Protein AF-A0A6V7NJJ3-F1 (afdb_monomer)

Organism: NCBI:txid296719

Radius of gyration: 21.45 Å; Cα contacts (8 Å, |Δi|>4): 330; chains: 1; bounding box: 62×49×56 Å

Secondary structure (DSSP, 8-state):
----S--S------TTS-TTGGG--PPPPPSS-GGGS-SEEEEEEEBTTS-EEEEEEE-TTT--HHHHHHHHHHHHHHHHHHHHTT-S-SS-GGGSTTT--TTS-S-BPPPP------SEEEEEEEEEEES--SS--HHHHHHHHHHHHHHHTT-PPPSEEEEEEE-TT-SS--EEEEEEE--SS---------TTTEEEE-GGGGSSTT--SBTTB--S-----PPPPTTSSSTTEEEEEEEEEEEEETTEEEEEEEEEEE--

Sequence (264 aa):
MAEFLEAAAATGTAAAADKEAPLAFWVDVDAENPEFSALFYVQVTQFQGDGYAIGICCSLLLADPLFLIQFLKSWAETQTQMLAQGLLTKTPIFHLGHFQRPTHPKHLKSIPFDSSTASTVTVLFKISYNGGRDELPYKAIAFACLKEAAERVKGKVVDKFCLMINYGDGVPKDLRIESCTRPEVPSPPVDLQLDGTIKMVQWGQFGIEELTLTQENKPVHVTYQMISPSSFSSNDEGLVVIMSPYEEIKGVSEMMMSITIPKK

pLDDT: mean 70.79, std 16.33, range [26.23, 91.69]

InterPro domains:
  IPR023213 Chloramphenicol acetyltransferase-like domain superfamily [G3DSA:3.30.559.10] (2-118)

Solvent-accessible surface area (backbone atoms only — not comparable to full-atom values): 16792 Å² total; per-residue (Å²): 138,80,95,80,84,86,83,89,80,82,87,82,89,68,98,76,73,57,90,57,58,86,78,46,91,74,74,77,74,37,87,90,50,52,89,74,38,79,52,65,49,79,44,79,46,62,33,62,87,85,40,72,47,78,48,74,52,64,36,71,89,76,41,47,71,63,53,52,52,53,50,51,49,53,51,25,52,51,48,38,52,37,44,76,71,64,76,48,71,93,68,59,73,74,74,39,71,90,68,51,66,91,88,56,82,88,56,44,79,83,70,80,89,78,70,82,81,63,63,53,47,74,46,37,34,40,33,58,44,73,63,88,64,97,71,78,66,59,67,62,53,49,53,52,51,48,52,54,47,18,65,72,70,63,30,57,83,61,56,33,30,41,41,36,38,45,49,82,82,46,89,69,67,55,71,45,77,43,84,45,63,68,66,94,63,82,68,78,81,73,87,69,80,52,84,92,32,65,40,81,54,59,77,66,80,73,48,61,67,69,41,44,60,42,98,91,45,58,58,93,73,88,86,86,83,83,82,75,74,75,82,50,86,49,91,55,51,27,41,35,41,38,40,59,63,83,54,72,59,94,59,33,35,38,40,36,36,37,39,33,36,36,56,115

Mean predicted aligned error: 12.53 Å

Structure (mmCIF, N/CA/C/O backbone):
data_AF-A0A6V7NJJ3-F1
#
_entry.id   AF-A0A6V7NJJ3-F1
#
loop_
_atom_site.group_PDB
_atom_site.id
_atom_site.type_symbol
_atom_site.label_atom_id
_atom_site.label_alt_id
_atom_site.label_comp_id
_atom_site.label_asym_id
_atom_site.label_entity_id
_atom_site.label_seq_id
_atom_site.pdbx_PDB_ins_code
_atom_site.Cartn_x
_atom_site.Cartn_y
_atom_site.Cartn_z
_atom_site.occupancy
_atom_site.B_iso_or_equiv
_atom_site.auth_seq_id
_atom_site.auth_comp_id
_atom_site.auth_asym_id
_atom_site.auth_atom_id
_atom_site.pdbx_PDB_model_num
ATOM 1 N N . MET A 1 1 ? 38.762 -15.766 6.310 1.00 26.59 1 MET A N 1
ATOM 2 C CA . MET A 1 1 ? 37.902 -15.075 5.329 1.00 26.59 1 MET A CA 1
ATOM 3 C C . MET A 1 1 ? 36.798 -16.058 4.965 1.00 26.59 1 MET A C 1
ATOM 5 O O . MET A 1 1 ? 37.126 -17.106 4.429 1.00 26.59 1 MET A O 1
ATOM 9 N N . ALA A 1 2 ? 35.559 -15.725 5.342 1.00 26.23 2 ALA A N 1
ATOM 10 C CA . ALA A 1 2 ? 34.297 -16.422 5.059 1.00 26.23 2 ALA A CA 1
ATOM 11 C C . ALA A 1 2 ? 34.022 -17.774 5.764 1.00 26.23 2 ALA A C 1
ATOM 13 O O . ALA A 1 2 ? 33.956 -18.819 5.127 1.00 26.23 2 ALA A O 1
ATOM 14 N N . GLU A 1 3 ? 33.735 -17.713 7.069 1.00 29.20 3 GLU A N 1
ATOM 15 C CA . GLU A 1 3 ? 32.565 -18.410 7.629 1.00 29.20 3 GLU A CA 1
ATOM 16 C C . GLU A 1 3 ? 31.333 -17.578 7.245 1.00 29.20 3 GLU A C 1
ATOM 18 O O . GLU A 1 3 ? 31.108 -16.516 7.818 1.00 29.20 3 GLU A O 1
ATOM 23 N N . PHE A 1 4 ? 30.591 -17.977 6.212 1.00 29.92 4 PHE A N 1
ATOM 24 C CA . PHE A 1 4 ? 29.298 -17.357 5.896 1.00 29.92 4 PHE A CA 1
ATOM 25 C C . PHE A 1 4 ? 28.455 -18.294 5.031 1.00 29.92 4 PHE A C 1
ATOM 27 O O . PHE A 1 4 ? 28.093 -17.942 3.916 1.00 29.92 4 PHE A O 1
ATOM 34 N N . LEU A 1 5 ? 28.215 -19.530 5.484 1.00 31.66 5 LEU A N 1
ATOM 35 C CA . LEU A 1 5 ? 27.324 -20.454 4.765 1.00 31.66 5 LEU A CA 1
ATOM 36 C C . LEU A 1 5 ? 26.675 -21.548 5.634 1.00 31.66 5 LEU A C 1
ATOM 38 O O . LEU A 1 5 ? 26.200 -22.542 5.093 1.00 31.66 5 LEU A O 1
ATOM 42 N N . GLU A 1 6 ? 26.585 -21.380 6.956 1.00 29.81 6 GLU A N 1
ATOM 43 C CA . GLU A 1 6 ? 25.987 -22.412 7.818 1.00 29.81 6 GLU A CA 1
ATOM 44 C C . GLU A 1 6 ? 24.993 -21.843 8.842 1.00 29.81 6 GLU A C 1
ATOM 46 O O . GLU A 1 6 ? 25.211 -21.866 10.046 1.00 29.81 6 GLU A O 1
ATOM 51 N N . ALA A 1 7 ? 23.865 -21.324 8.348 1.00 28.59 7 ALA A N 1
ATOM 52 C CA . ALA A 1 7 ? 22.691 -21.051 9.188 1.00 28.59 7 ALA A CA 1
ATOM 53 C C . ALA A 1 7 ? 21.349 -21.325 8.478 1.00 28.59 7 ALA A C 1
ATOM 55 O O . ALA A 1 7 ? 20.314 -20.806 8.878 1.00 28.59 7 ALA A O 1
ATOM 56 N N . ALA A 1 8 ? 21.342 -22.153 7.425 1.00 33.44 8 ALA A N 1
ATOM 57 C CA . ALA A 1 8 ? 20.113 -22.527 6.715 1.00 33.44 8 ALA A CA 1
ATOM 58 C C . ALA A 1 8 ? 19.514 -23.877 7.155 1.00 33.44 8 ALA A C 1
ATOM 60 O O . ALA A 1 8 ? 18.524 -24.319 6.578 1.00 33.44 8 ALA A O 1
ATOM 61 N N . ALA A 1 9 ? 20.075 -24.567 8.152 1.00 35.53 9 ALA A N 1
ATOM 62 C CA . ALA A 1 9 ? 19.572 -25.886 8.528 1.00 35.53 9 ALA A CA 1
ATOM 63 C C . ALA A 1 9 ? 19.856 -26.248 9.990 1.00 35.53 9 ALA A C 1
ATOM 65 O O . ALA A 1 9 ? 20.734 -27.059 10.263 1.00 35.53 9 ALA A O 1
ATOM 66 N N . ALA A 1 10 ? 19.072 -25.725 10.936 1.00 28.16 10 ALA A N 1
ATOM 67 C CA . ALA A 1 10 ? 18.884 -26.436 12.198 1.00 28.16 10 ALA A CA 1
ATOM 68 C C . ALA A 1 10 ? 17.525 -26.125 12.843 1.00 28.16 10 ALA A C 1
ATOM 70 O O . ALA A 1 10 ? 17.306 -25.067 13.417 1.00 28.16 10 ALA A O 1
ATOM 71 N N . THR A 1 11 ? 16.655 -27.138 12.777 1.00 31.86 11 THR A N 1
ATOM 72 C CA . THR A 1 11 ? 15.594 -27.485 13.739 1.00 31.86 11 THR A CA 1
ATOM 73 C C . THR A 1 11 ? 14.381 -26.560 13.903 1.00 31.86 11 THR A C 1
ATOM 75 O O . THR A 1 11 ? 14.456 -25.510 14.522 1.00 31.86 11 THR A O 1
ATOM 78 N N . GLY A 1 12 ? 13.211 -27.095 13.519 1.00 29.36 12 GLY A N 1
ATOM 79 C CA . GLY A 1 12 ? 11.986 -26.928 14.313 1.00 29.36 12 GLY A CA 1
ATOM 80 C C . GLY A 1 12 ? 10.822 -26.177 13.660 1.00 29.36 12 GLY A C 1
ATOM 81 O O . GLY A 1 12 ? 10.644 -24.993 13.890 1.00 29.36 12 GLY A O 1
ATOM 82 N N . THR A 1 13 ? 9.976 -26.908 12.924 1.00 36.12 13 THR A N 1
ATOM 83 C CA . THR A 1 13 ? 8.531 -26.637 12.724 1.00 36.12 13 THR A CA 1
ATOM 84 C C . THR A 1 13 ? 8.090 -25.212 12.338 1.00 36.12 13 THR A C 1
ATOM 86 O O . THR A 1 13 ? 7.570 -24.475 13.167 1.00 36.12 13 THR A O 1
ATOM 89 N N . ALA A 1 14 ? 8.135 -24.896 11.040 1.00 31.95 14 ALA A N 1
ATOM 90 C CA . ALA A 1 14 ? 7.254 -23.903 10.404 1.00 31.95 14 ALA A CA 1
ATOM 91 C C . ALA A 1 14 ? 7.124 -24.204 8.896 1.00 31.95 14 ALA A C 1
ATOM 93 O O . ALA A 1 14 ? 7.562 -23.447 8.033 1.00 31.95 14 ALA A O 1
ATOM 94 N N . ALA A 1 15 ? 6.570 -25.371 8.561 1.00 35.72 15 ALA A N 1
ATOM 95 C CA . ALA A 1 15 ? 6.413 -25.846 7.183 1.00 35.72 15 ALA A CA 1
ATOM 96 C C . ALA A 1 15 ? 5.243 -25.157 6.445 1.00 35.72 15 ALA A C 1
ATOM 98 O O . ALA A 1 15 ? 4.341 -25.827 5.950 1.00 35.72 15 ALA A O 1
ATOM 99 N N . ALA A 1 16 ? 5.255 -23.823 6.402 1.00 36.25 16 ALA A N 1
ATOM 100 C CA . ALA A 1 16 ? 4.427 -22.997 5.518 1.00 36.25 16 ALA A CA 1
ATOM 101 C C . ALA A 1 16 ? 4.987 -21.568 5.322 1.00 36.25 16 ALA A C 1
ATOM 103 O O . ALA A 1 16 ? 4.262 -20.705 4.841 1.00 36.25 16 ALA A O 1
ATOM 104 N N . ALA A 1 17 ? 6.245 -21.293 5.694 1.00 39.09 17 ALA A N 1
ATOM 105 C CA . ALA A 1 17 ? 6.851 -19.987 5.442 1.00 39.09 17 ALA A CA 1
ATOM 106 C C . ALA A 1 17 ? 7.151 -19.808 3.941 1.00 39.09 17 ALA A C 1
ATOM 108 O O . ALA A 1 17 ? 7.890 -20.587 3.336 1.00 39.09 17 ALA A O 1
ATOM 109 N N . ASP A 1 18 ? 6.488 -18.800 3.378 1.00 51.50 18 ASP A N 1
ATOM 110 C CA . ASP A 1 18 ? 6.589 -18.172 2.062 1.00 51.50 18 ASP A CA 1
ATOM 111 C C . ASP A 1 18 ? 7.736 -18.623 1.148 1.00 51.50 18 ASP A C 1
ATOM 113 O O . ASP A 1 18 ? 8.903 -18.268 1.315 1.00 51.50 18 ASP A O 1
ATOM 117 N N . LYS A 1 19 ? 7.363 -19.307 0.061 1.00 47.41 19 LYS A N 1
ATOM 118 C CA . LYS A 1 19 ? 8.256 -19.662 -1.057 1.00 47.41 19 LYS A CA 1
ATOM 119 C C . LYS A 1 19 ? 8.873 -18.442 -1.762 1.00 47.41 19 LYS A C 1
ATOM 121 O O . LYS A 1 19 ? 9.775 -18.618 -2.577 1.00 47.41 19 LYS A O 1
ATOM 126 N N . GLU A 1 20 ? 8.391 -17.235 -1.469 1.00 44.50 20 GLU A N 1
ATOM 127 C CA . GLU A 1 20 ? 8.882 -15.975 -2.034 1.00 44.50 20 GLU A CA 1
ATOM 128 C C . GLU A 1 20 ? 10.011 -15.339 -1.219 1.00 44.50 20 GLU A C 1
ATOM 130 O O . GLU A 1 20 ? 10.857 -14.671 -1.806 1.00 44.50 20 GLU A O 1
ATOM 135 N N . ALA A 1 21 ? 10.092 -15.591 0.094 1.00 45.50 21 ALA A N 1
ATOM 136 C CA . ALA A 1 21 ? 11.122 -15.010 0.961 1.00 45.50 21 ALA A CA 1
ATOM 137 C C . ALA A 1 21 ? 12.569 -15.295 0.489 1.00 45.50 21 ALA A C 1
ATOM 139 O O . ALA A 1 21 ? 13.391 -14.385 0.532 1.00 45.50 21 ALA A O 1
ATOM 140 N N . PRO A 1 22 ? 12.907 -16.482 -0.063 1.00 50.00 22 PRO A N 1
ATOM 141 C CA . PRO A 1 22 ? 14.243 -16.733 -0.613 1.00 50.00 22 PRO A CA 1
ATOM 142 C C . PRO A 1 22 ? 14.532 -16.008 -1.936 1.00 50.00 22 PRO A C 1
ATOM 144 O O . PRO A 1 22 ? 15.690 -15.912 -2.340 1.00 50.00 22 PRO A O 1
ATOM 147 N N . LEU A 1 23 ? 13.498 -15.554 -2.656 1.00 48.19 23 LEU A N 1
ATOM 148 C CA . LEU A 1 23 ? 13.651 -14.787 -3.900 1.00 48.19 23 LEU A CA 1
ATOM 149 C C . LEU A 1 23 ? 13.896 -13.305 -3.625 1.00 48.19 23 LEU A C 1
ATOM 151 O O . LEU A 1 23 ? 14.247 -12.561 -4.534 1.00 48.19 23 LEU A O 1
ATOM 155 N N . ALA A 1 24 ? 13.693 -12.897 -2.385 1.00 50.78 24 ALA A N 1
ATOM 156 C CA . ALA A 1 24 ? 13.554 -11.542 -1.927 1.00 50.78 24 ALA A CA 1
ATOM 157 C C . ALA A 1 24 ? 14.827 -11.141 -1.168 1.00 50.78 24 ALA A C 1
ATOM 159 O O . ALA A 1 24 ? 15.137 -11.700 -0.123 1.00 50.78 24 ALA A O 1
ATOM 160 N N . PHE A 1 25 ? 15.596 -10.187 -1.697 1.00 54.03 25 PHE A N 1
ATOM 161 C CA . PHE A 1 25 ? 16.850 -9.733 -1.065 1.00 54.03 25 PHE A CA 1
ATOM 162 C C . PHE A 1 25 ? 16.641 -8.663 0.021 1.00 54.03 25 PHE A C 1
ATOM 164 O O . PHE A 1 25 ? 17.587 -7.956 0.376 1.00 54.03 25 PHE A O 1
ATOM 171 N N . TRP A 1 26 ? 15.420 -8.493 0.528 1.00 64.31 26 TRP A N 1
ATOM 172 C CA . TRP A 1 26 ? 15.157 -7.541 1.605 1.00 64.31 26 TRP A CA 1
ATOM 173 C C . TRP A 1 26 ? 15.630 -8.125 2.938 1.00 64.31 26 TRP A C 1
ATOM 175 O O . TRP A 1 26 ? 15.331 -9.270 3.268 1.00 64.31 26 TRP A O 1
ATOM 185 N N . VAL A 1 27 ? 16.376 -7.321 3.688 1.00 59.16 27 VAL A N 1
ATOM 186 C CA . VAL A 1 27 ? 16.700 -7.582 5.092 1.00 59.16 27 VAL A CA 1
ATOM 187 C C . VAL A 1 27 ? 15.608 -6.907 5.914 1.00 59.16 27 VAL A C 1
ATOM 189 O O . VAL A 1 27 ? 15.216 -5.783 5.587 1.00 59.16 27 VAL A O 1
ATOM 192 N N . ASP A 1 28 ? 15.095 -7.589 6.938 1.00 61.84 28 ASP A N 1
ATOM 193 C CA . ASP A 1 28 ? 14.167 -6.972 7.886 1.00 61.84 28 ASP A CA 1
ATOM 194 C C . ASP A 1 28 ? 14.797 -5.725 8.525 1.00 61.84 28 ASP A C 1
ATOM 196 O O . ASP A 1 28 ? 16.020 -5.574 8.556 1.00 61.84 28 ASP A O 1
ATOM 200 N N . VAL A 1 29 ? 13.955 -4.820 9.033 1.00 65.94 29 VAL A N 1
ATOM 201 C CA . VAL A 1 29 ? 14.437 -3.643 9.769 1.00 65.94 29 VAL A CA 1
ATOM 202 C C . VAL A 1 29 ? 15.319 -4.121 10.922 1.00 65.94 29 VAL A C 1
ATOM 204 O O . VAL A 1 29 ? 14.868 -4.884 11.778 1.00 65.94 29 VAL A O 1
ATOM 207 N N . ASP A 1 30 ? 16.571 -3.671 10.925 1.00 67.00 30 ASP A N 1
ATOM 208 C CA . ASP A 1 30 ? 17.539 -3.977 11.970 1.00 67.00 30 ASP A CA 1
ATOM 209 C C . ASP A 1 30 ? 17.022 -3.406 13.295 1.00 67.00 30 ASP A C 1
ATOM 211 O O . ASP A 1 30 ? 16.790 -2.205 13.423 1.00 67.00 30 ASP A O 1
ATOM 215 N N . ALA A 1 31 ? 16.791 -4.277 14.275 1.00 68.88 31 ALA A N 1
ATOM 216 C CA . ALA A 1 31 ? 16.266 -3.872 15.572 1.00 68.88 31 ALA A CA 1
ATOM 217 C C . ALA A 1 31 ? 17.301 -3.116 16.423 1.00 68.88 31 ALA A C 1
ATOM 219 O O . ALA A 1 31 ? 16.912 -2.328 17.285 1.00 68.88 31 ALA A O 1
ATOM 220 N N . GLU A 1 32 ? 18.596 -3.358 16.207 1.00 74.81 32 GLU A N 1
ATOM 221 C CA . GLU A 1 32 ? 19.687 -2.696 16.927 1.00 74.81 32 GLU A CA 1
ATOM 222 C C . GLU A 1 32 ? 20.044 -1.353 16.288 1.00 74.81 32 GLU A C 1
ATOM 224 O O . GLU A 1 32 ? 20.387 -0.409 16.996 1.00 74.81 32 GLU A O 1
ATOM 229 N N . ASN A 1 33 ? 19.933 -1.272 14.961 1.00 75.00 33 ASN A N 1
ATOM 230 C CA . ASN A 1 33 ? 20.351 -0.126 14.153 1.00 75.00 33 ASN A CA 1
ATOM 231 C C . ASN A 1 33 ? 19.257 0.283 13.139 1.00 75.00 33 ASN A C 1
ATOM 233 O O . ASN A 1 33 ? 19.511 0.320 11.925 1.00 75.00 33 ASN A O 1
ATOM 237 N N . PRO A 1 34 ? 18.017 0.568 13.588 1.00 70.19 34 PRO A N 1
ATOM 238 C CA . PRO A 1 34 ? 16.875 0.795 12.698 1.00 70.19 34 PRO A CA 1
ATOM 239 C C . PRO A 1 34 ? 17.072 1.990 11.760 1.00 70.19 34 PRO A C 1
ATOM 241 O O . PRO A 1 34 ? 16.542 1.995 10.650 1.00 70.19 34 PRO A O 1
ATOM 244 N N . GLU A 1 35 ? 17.873 2.980 12.155 1.00 71.19 35 GLU A N 1
ATOM 245 C CA . GLU A 1 35 ? 18.213 4.150 11.345 1.00 71.19 35 GLU A CA 1
ATOM 246 C C . GLU A 1 35 ? 19.066 3.825 10.110 1.00 71.19 35 GLU A C 1
ATOM 248 O O . GLU A 1 35 ? 19.114 4.618 9.169 1.00 71.19 35 GLU A O 1
ATOM 253 N N . PHE A 1 36 ? 19.710 2.656 10.087 1.00 75.94 36 PHE A N 1
ATOM 254 C CA . PHE A 1 36 ? 20.502 2.179 8.953 1.00 75.94 36 PHE A CA 1
ATOM 255 C C . PHE A 1 36 ? 19.724 1.220 8.043 1.00 75.94 36 PHE A C 1
ATOM 257 O O . PHE A 1 36 ? 20.241 0.794 7.007 1.00 75.94 36 PHE A O 1
ATOM 264 N N . SER A 1 37 ? 18.476 0.899 8.393 1.00 74.94 37 SER A N 1
ATOM 265 C CA . SER A 1 37 ? 17.614 0.055 7.568 1.00 74.94 37 SER A CA 1
ATOM 266 C C . SER A 1 37 ? 17.171 0.810 6.320 1.00 74.94 37 SER A C 1
ATOM 268 O O . SER A 1 37 ? 16.706 1.950 6.406 1.00 74.94 37 SER A O 1
ATOM 270 N N . ALA A 1 38 ? 17.280 0.193 5.138 1.00 78.31 38 ALA A N 1
ATOM 271 C CA . ALA A 1 38 ? 16.802 0.868 3.939 1.00 78.31 38 ALA A CA 1
ATOM 272 C C . ALA A 1 38 ? 15.269 0.915 3.957 1.00 78.31 38 ALA A C 1
ATOM 274 O O . ALA A 1 38 ? 14.582 -0.088 4.128 1.00 78.31 38 ALA A O 1
ATOM 275 N N . LEU A 1 39 ? 14.722 2.112 3.778 1.00 79.56 39 LEU A N 1
ATOM 276 C CA . LEU A 1 39 ? 13.277 2.337 3.823 1.00 79.56 39 LEU A CA 1
ATOM 277 C C . LEU A 1 39 ? 12.594 2.073 2.477 1.00 79.56 39 LEU A C 1
ATOM 279 O O . LEU A 1 39 ? 11.369 2.105 2.401 1.00 79.56 39 LEU A O 1
ATOM 283 N N . PHE A 1 40 ? 13.376 1.840 1.423 1.00 84.50 40 PHE A N 1
ATOM 284 C CA . PHE A 1 40 ? 12.899 1.643 0.063 1.00 84.50 40 PHE A CA 1
ATOM 285 C C . PHE A 1 40 ? 13.829 0.698 -0.698 1.00 84.50 40 PHE A C 1
ATOM 287 O O . PHE A 1 40 ? 15.040 0.913 -0.753 1.00 84.50 40 PHE A O 1
ATOM 294 N N . TYR A 1 41 ? 13.249 -0.321 -1.322 1.00 83.50 41 TYR A N 1
ATOM 295 C CA . TYR A 1 41 ? 13.957 -1.324 -2.104 1.00 83.50 41 TYR A CA 1
ATOM 296 C C . TYR A 1 41 ? 13.239 -1.572 -3.423 1.00 83.50 41 TYR A C 1
ATOM 298 O O . TYR A 1 41 ? 12.016 -1.693 -3.465 1.00 83.50 41 TYR A O 1
ATOM 306 N N . VAL A 1 42 ? 14.019 -1.730 -4.491 1.00 84.56 42 VAL A N 1
ATOM 307 C CA . VAL A 1 42 ? 13.530 -2.164 -5.801 1.00 84.56 42 VAL A CA 1
ATOM 308 C C . VAL A 1 42 ? 14.301 -3.406 -6.210 1.00 84.56 42 VAL A C 1
ATOM 310 O O . VAL A 1 42 ? 15.531 -3.404 -6.238 1.00 84.56 42 VAL A O 1
ATOM 313 N N . GLN A 1 43 ? 13.570 -4.452 -6.569 1.00 80.88 43 GLN A N 1
ATOM 314 C CA . GLN A 1 43 ? 14.111 -5.677 -7.123 1.00 80.88 43 GLN A CA 1
ATOM 315 C C . GLN A 1 43 ? 13.518 -5.911 -8.508 1.00 80.88 43 GLN A C 1
ATOM 317 O O . GLN A 1 43 ? 12.303 -5.948 -8.677 1.00 80.88 43 GLN A O 1
ATOM 322 N N . VAL A 1 44 ? 14.379 -6.129 -9.499 1.00 80.19 44 VAL A N 1
ATOM 323 C CA . VAL A 1 44 ? 13.965 -6.557 -10.838 1.00 80.19 44 VAL A CA 1
ATOM 324 C C . VAL A 1 44 ? 14.380 -8.009 -11.023 1.00 80.19 44 VAL A C 1
ATOM 326 O O . VAL A 1 44 ? 15.559 -8.341 -10.909 1.00 80.19 44 VAL A O 1
ATOM 329 N N . THR A 1 45 ? 13.410 -8.872 -11.305 1.00 78.00 45 THR A N 1
ATOM 330 C CA . THR A 1 45 ? 13.616 -10.314 -11.468 1.00 78.00 45 THR A CA 1
ATOM 331 C C . THR A 1 45 ? 13.263 -10.719 -12.891 1.00 78.00 45 THR A C 1
ATOM 333 O O . THR A 1 45 ? 12.121 -10.550 -13.307 1.00 78.00 45 THR A O 1
ATOM 336 N N . GLN A 1 46 ? 14.230 -11.261 -13.632 1.00 76.69 46 GLN A N 1
ATOM 337 C CA . GLN A 1 46 ? 14.024 -11.802 -14.977 1.00 76.69 46 GLN A CA 1
ATOM 338 C C . GLN A 1 46 ? 13.635 -13.285 -14.912 1.00 76.69 46 GLN A C 1
ATOM 340 O O . GLN A 1 46 ? 14.298 -14.087 -14.250 1.00 76.69 46 GLN A O 1
ATOM 345 N N . PHE A 1 47 ? 12.590 -13.657 -15.643 1.00 74.75 47 PHE A N 1
ATOM 346 C CA . PHE A 1 47 ? 12.109 -15.029 -15.776 1.00 74.75 47 PHE A CA 1
ATOM 347 C C . PHE A 1 47 ? 12.448 -15.606 -17.155 1.00 74.75 47 PHE A C 1
ATOM 349 O O . PHE A 1 47 ? 12.865 -14.903 -18.077 1.00 74.75 47 PHE A O 1
ATOM 356 N N . GLN A 1 48 ? 12.279 -16.922 -17.301 1.00 72.75 48 GLN A N 1
ATOM 357 C CA . GLN A 1 48 ? 12.315 -17.574 -18.615 1.00 72.75 48 GLN A CA 1
ATOM 358 C C . GLN A 1 48 ? 11.246 -16.980 -19.548 1.00 72.75 48 GLN A C 1
ATOM 360 O O . GLN A 1 48 ? 10.120 -16.752 -19.116 1.00 72.75 48 GLN A O 1
ATOM 365 N N . GLY A 1 49 ? 11.589 -16.768 -20.824 1.00 70.75 49 GLY A N 1
ATOM 366 C CA . GLY A 1 49 ? 10.659 -16.216 -21.820 1.00 70.75 49 GLY A CA 1
ATOM 367 C C . GLY A 1 49 ? 10.541 -14.688 -21.813 1.00 70.75 49 GLY A C 1
ATOM 368 O O . GLY A 1 49 ? 9.470 -14.173 -22.107 1.00 70.75 49 GLY A O 1
ATOM 369 N N . ASP A 1 50 ? 11.618 -13.979 -21.458 1.00 72.19 50 ASP A N 1
ATOM 370 C CA . ASP A 1 50 ? 11.737 -12.508 -21.491 1.00 72.19 50 ASP A CA 1
ATOM 371 C C . ASP A 1 50 ? 10.743 -11.727 -20.609 1.00 72.19 50 ASP A C 1
ATOM 373 O O . ASP A 1 50 ? 10.628 -10.509 -20.725 1.00 72.19 50 ASP A O 1
ATOM 377 N N . GLY A 1 51 ? 10.061 -12.401 -19.680 1.00 75.00 51 GLY A N 1
ATOM 378 C CA . GLY A 1 51 ? 9.247 -11.755 -18.652 1.00 75.00 51 GLY A CA 1
ATOM 379 C C . GLY A 1 51 ? 10.094 -11.182 -17.512 1.00 75.00 51 GLY A C 1
ATOM 380 O O . GLY A 1 51 ? 11.119 -11.757 -17.138 1.00 75.00 51 GLY A O 1
ATOM 381 N N . TYR A 1 52 ? 9.636 -10.082 -16.910 1.00 78.56 52 TYR A N 1
ATOM 382 C CA . TYR A 1 52 ? 10.244 -9.494 -15.713 1.00 78.56 52 TYR A CA 1
ATOM 383 C C . TYR A 1 52 ? 9.173 -9.205 -14.662 1.00 78.56 52 TYR A C 1
ATOM 385 O O . TYR A 1 52 ? 8.060 -8.814 -15.006 1.00 78.56 52 TYR A O 1
ATOM 393 N N . ALA A 1 53 ? 9.532 -9.338 -13.387 1.00 79.88 53 ALA A N 1
ATOM 394 C CA . ALA A 1 53 ? 8.785 -8.752 -12.279 1.00 79.88 53 ALA A CA 1
ATOM 395 C C . ALA A 1 53 ? 9.598 -7.623 -11.652 1.00 79.88 53 ALA A C 1
ATOM 397 O O . ALA A 1 53 ? 10.816 -7.736 -11.498 1.00 79.88 53 ALA A O 1
ATOM 398 N N . ILE A 1 54 ? 8.908 -6.556 -11.264 1.00 82.25 54 ILE A N 1
ATOM 399 C CA . ILE A 1 54 ? 9.468 -5.471 -10.465 1.00 82.25 54 ILE A CA 1
ATOM 400 C C . ILE A 1 54 ? 8.804 -5.554 -9.094 1.00 82.25 54 ILE A C 1
ATOM 402 O O . ILE A 1 54 ? 7.617 -5.271 -8.960 1.00 82.25 54 ILE A O 1
ATOM 406 N N . GLY A 1 55 ? 9.563 -5.987 -8.093 1.00 84.69 55 GLY A N 1
ATOM 407 C CA . GLY A 1 55 ? 9.159 -5.952 -6.695 1.00 84.69 55 GLY A CA 1
ATOM 408 C C . GLY A 1 55 ? 9.621 -4.646 -6.065 1.00 84.69 55 GLY A C 1
ATOM 409 O O . GLY A 1 55 ? 10.784 -4.270 -6.210 1.00 84.69 55 GLY A O 1
ATOM 410 N N . ILE A 1 56 ? 8.728 -3.962 -5.357 1.00 84.75 56 ILE A N 1
ATOM 411 C CA . ILE A 1 56 ? 9.063 -2.755 -4.602 1.00 84.75 56 ILE A CA 1
ATOM 412 C C . ILE A 1 56 ? 8.598 -2.954 -3.172 1.00 84.75 56 ILE A C 1
ATOM 414 O O . ILE A 1 56 ? 7.435 -3.274 -2.938 1.00 84.75 56 ILE A O 1
ATOM 418 N N . CYS A 1 57 ? 9.512 -2.747 -2.234 1.00 82.94 57 CYS A N 1
ATOM 419 C CA . CYS A 1 57 ? 9.216 -2.743 -0.813 1.00 82.94 57 CYS A CA 1
ATOM 420 C C . CYS A 1 57 ? 9.517 -1.352 -0.266 1.00 82.94 57 CYS A C 1
ATOM 422 O O . CYS A 1 57 ? 10.543 -0.754 -0.594 1.00 82.94 57 CYS A O 1
ATOM 424 N N . CYS A 1 58 ? 8.607 -0.824 0.541 1.00 83.38 58 CYS A N 1
ATOM 425 C CA . CYS A 1 58 ? 8.732 0.490 1.143 1.00 83.38 58 CYS A CA 1
ATOM 426 C C . CYS A 1 58 ? 8.220 0.427 2.578 1.00 83.38 58 CYS A C 1
ATOM 428 O O . CYS A 1 58 ? 7.169 -0.160 2.839 1.00 83.38 58 CYS A O 1
ATOM 430 N N . SER A 1 59 ? 8.952 1.041 3.502 1.00 82.69 59 SER A N 1
ATOM 431 C CA . SER A 1 59 ? 8.483 1.212 4.870 1.00 82.69 59 SER A CA 1
ATOM 432 C C . SER A 1 59 ? 7.276 2.149 4.895 1.00 82.69 59 SER A C 1
ATOM 434 O O . SER A 1 59 ? 7.321 3.241 4.326 1.00 82.69 59 SER A O 1
ATOM 436 N N . LEU A 1 60 ? 6.230 1.775 5.639 1.00 82.50 60 LEU A N 1
ATOM 437 C CA . LEU A 1 60 ? 5.080 2.652 5.900 1.00 82.50 60 LEU A CA 1
ATOM 438 C C . LEU A 1 60 ? 5.465 3.922 6.677 1.00 82.50 60 LEU A C 1
ATOM 440 O O . LEU A 1 60 ? 4.685 4.868 6.723 1.00 82.50 60 LEU A O 1
ATOM 444 N N . LEU A 1 61 ? 6.666 3.958 7.270 1.00 80.06 61 LEU A N 1
ATOM 445 C CA . LEU A 1 61 ? 7.241 5.169 7.861 1.00 80.06 61 LEU A CA 1
ATOM 446 C C . LEU A 1 61 ? 7.703 6.181 6.803 1.00 80.06 61 LEU A C 1
ATOM 448 O O . LEU A 1 61 ? 7.777 7.371 7.090 1.00 80.06 61 LEU A O 1
ATOM 452 N N . LEU A 1 62 ? 8.045 5.711 5.600 1.00 81.38 62 LEU A N 1
ATOM 453 C CA . LEU A 1 62 ? 8.517 6.547 4.499 1.00 81.38 62 LEU A CA 1
ATOM 454 C C . LEU A 1 62 ? 7.367 6.989 3.595 1.00 81.38 62 LEU A C 1
ATOM 456 O O . LEU A 1 62 ? 7.278 8.163 3.237 1.00 81.38 62 LEU A O 1
ATOM 460 N N . ALA A 1 63 ? 6.513 6.048 3.199 1.00 83.25 63 ALA A N 1
ATOM 461 C CA . ALA A 1 63 ? 5.402 6.315 2.304 1.00 83.25 63 ALA A CA 1
ATOM 462 C C . ALA A 1 63 ? 4.223 5.399 2.606 1.00 83.25 63 ALA A C 1
ATOM 464 O O . ALA A 1 63 ? 4.379 4.186 2.758 1.00 83.25 63 ALA A O 1
ATOM 465 N N . ASP A 1 64 ? 3.027 5.979 2.615 1.00 85.88 64 ASP A N 1
ATOM 466 C CA . ASP A 1 64 ? 1.811 5.184 2.569 1.00 85.88 64 ASP A CA 1
ATOM 467 C C . ASP A 1 64 ? 1.609 4.564 1.167 1.00 85.88 64 ASP A C 1
ATOM 469 O O . ASP A 1 64 ? 2.256 4.971 0.190 1.00 85.88 64 ASP A O 1
ATOM 473 N N . PRO A 1 65 ? 0.720 3.562 1.040 1.00 84.12 65 PRO A N 1
ATOM 474 C CA . PRO A 1 65 ? 0.448 2.942 -0.244 1.00 84.12 65 PRO A CA 1
ATOM 475 C C . PRO A 1 65 ? 0.061 3.936 -1.341 1.00 84.12 65 PRO A C 1
ATOM 477 O O . PRO A 1 65 ? 0.584 3.804 -2.439 1.00 84.12 65 PRO A O 1
ATOM 480 N N . LEU A 1 66 ? -0.785 4.942 -1.083 1.00 83.94 66 LEU A N 1
ATOM 481 C CA . LEU A 1 66 ? -1.216 5.895 -2.117 1.00 83.94 66 LEU A 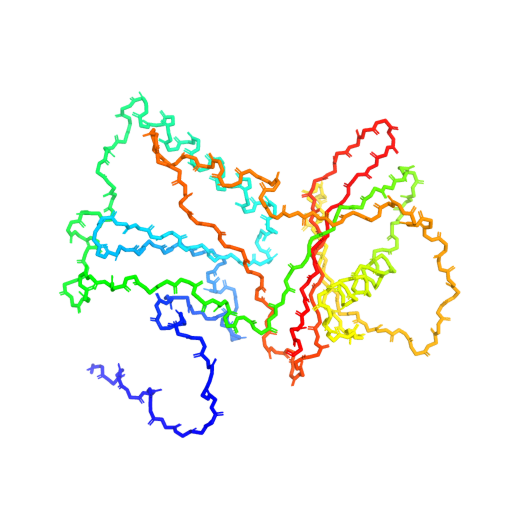CA 1
ATOM 482 C C . LEU A 1 66 ? -0.052 6.729 -2.648 1.00 83.94 66 LEU A C 1
ATOM 484 O O . LEU A 1 66 ? 0.066 6.904 -3.863 1.00 83.94 66 LEU A O 1
ATOM 488 N N . PHE A 1 67 ? 0.838 7.178 -1.765 1.00 85.25 67 PHE A N 1
ATOM 489 C CA . PHE A 1 67 ? 2.071 7.840 -2.168 1.00 85.25 67 PHE A CA 1
ATOM 490 C C . PHE A 1 67 ? 2.923 6.925 -3.051 1.00 85.25 67 PHE A C 1
ATOM 492 O O . PHE A 1 67 ? 3.395 7.354 -4.103 1.00 85.25 67 PHE A O 1
ATOM 499 N N . LEU A 1 68 ? 3.087 5.650 -2.675 1.00 86.44 68 LEU A N 1
ATOM 500 C CA . LEU A 1 68 ? 3.840 4.688 -3.483 1.00 86.44 68 LEU A CA 1
ATOM 501 C C . LEU A 1 68 ? 3.209 4.496 -4.872 1.00 86.44 68 LEU A C 1
ATOM 503 O O . LEU A 1 68 ? 3.928 4.406 -5.868 1.00 86.44 68 LEU A O 1
ATOM 507 N N . ILE A 1 69 ? 1.874 4.497 -4.959 1.00 85.56 69 ILE A N 1
ATOM 508 C CA . ILE A 1 69 ? 1.165 4.446 -6.240 1.00 85.56 69 ILE A CA 1
ATOM 509 C C . ILE A 1 69 ? 1.475 5.670 -7.105 1.00 85.56 69 ILE A C 1
ATOM 511 O O . ILE A 1 69 ? 1.791 5.530 -8.288 1.00 85.56 69 ILE A O 1
ATOM 515 N N . GLN A 1 70 ? 1.392 6.867 -6.530 1.00 86.00 70 GLN A N 1
ATOM 516 C CA . GLN A 1 70 ? 1.682 8.109 -7.246 1.00 86.00 70 GLN A CA 1
ATOM 517 C C . GLN A 1 70 ? 3.147 8.185 -7.684 1.00 86.00 70 GLN A C 1
ATOM 519 O O . GLN A 1 70 ? 3.429 8.556 -8.823 1.00 86.00 70 GLN A O 1
ATOM 524 N N . PHE A 1 71 ? 4.072 7.768 -6.817 1.00 88.19 71 PHE A N 1
ATOM 525 C CA . PHE A 1 71 ? 5.489 7.648 -7.141 1.00 88.19 71 PHE A CA 1
ATOM 526 C C . PHE A 1 71 ? 5.705 6.730 -8.347 1.00 88.19 71 PHE A C 1
ATOM 528 O O . PHE A 1 71 ? 6.400 7.109 -9.286 1.00 88.19 71 PHE A O 1
ATOM 535 N N . LEU A 1 72 ? 5.070 5.553 -8.362 1.00 88.06 72 LEU A N 1
ATOM 536 C CA . LEU A 1 72 ? 5.170 4.611 -9.475 1.00 88.06 72 LEU A CA 1
ATOM 537 C C . LEU A 1 72 ? 4.670 5.213 -10.787 1.00 88.06 72 LEU A C 1
ATOM 539 O O . LEU A 1 72 ? 5.354 5.100 -11.805 1.00 88.06 72 LEU A O 1
ATOM 543 N N . LYS A 1 73 ? 3.514 5.886 -10.763 1.00 87.19 73 LYS A N 1
ATOM 544 C CA . LYS A 1 73 ? 2.977 6.586 -11.939 1.00 87.19 73 LYS A CA 1
ATOM 545 C C . LYS A 1 73 ? 3.947 7.637 -12.460 1.00 87.19 73 LYS A C 1
ATOM 547 O O . LYS A 1 73 ? 4.320 7.590 -13.627 1.00 87.19 73 LYS A O 1
ATOM 552 N N . SER A 1 74 ? 4.418 8.518 -11.579 1.00 89.81 74 SER A N 1
ATOM 553 C CA . SER A 1 74 ? 5.374 9.567 -11.937 1.00 89.81 74 SER A CA 1
ATOM 554 C C . SER A 1 74 ? 6.684 8.986 -12.476 1.00 89.81 74 SER A C 1
ATOM 556 O O . SER A 1 74 ? 7.225 9.483 -13.466 1.00 89.81 74 SER A O 1
ATOM 558 N N . TRP A 1 75 ? 7.172 7.890 -11.886 1.00 88.38 75 TRP A N 1
ATOM 559 C CA . TRP A 1 75 ? 8.355 7.186 -12.372 1.00 88.38 75 TRP A CA 1
ATOM 560 C C . TRP A 1 75 ? 8.143 6.645 -13.792 1.00 88.38 75 TRP A C 1
ATOM 562 O O . TRP A 1 75 ? 8.970 6.906 -14.666 1.00 88.38 75 TRP A O 1
ATOM 572 N N . ALA A 1 76 ? 7.030 5.957 -14.054 1.00 85.75 76 ALA A N 1
ATOM 573 C CA . ALA A 1 76 ? 6.716 5.402 -15.371 1.00 85.75 76 ALA A CA 1
ATOM 574 C C . ALA A 1 76 ? 6.518 6.484 -16.449 1.00 85.75 76 ALA A C 1
ATOM 576 O O . ALA A 1 76 ? 7.039 6.360 -17.562 1.00 85.75 76 ALA A O 1
ATOM 577 N N . GLU A 1 77 ? 5.819 7.570 -16.114 1.00 87.25 77 GLU A N 1
ATOM 578 C CA . GLU A 1 77 ? 5.621 8.726 -16.997 1.00 87.25 77 GLU A CA 1
ATOM 579 C C . GLU A 1 77 ? 6.954 9.395 -17.344 1.00 87.25 77 GLU A C 1
ATOM 581 O O . GLU A 1 77 ? 7.241 9.632 -18.519 1.00 87.25 77 GLU A O 1
ATOM 586 N N . THR A 1 78 ? 7.809 9.618 -16.340 1.00 87.94 78 THR A N 1
ATOM 587 C CA . THR A 1 78 ? 9.144 10.202 -16.530 1.00 87.94 78 THR A CA 1
ATOM 588 C C . THR A 1 78 ? 10.001 9.326 -17.442 1.00 87.94 78 THR A C 1
ATOM 590 O O . THR A 1 78 ? 10.611 9.827 -18.386 1.00 87.94 78 THR A O 1
ATOM 593 N N . GLN A 1 79 ? 10.023 8.008 -17.214 1.00 84.62 79 GLN A N 1
ATOM 594 C CA . GLN A 1 79 ? 10.759 7.063 -18.062 1.00 84.62 79 GLN A CA 1
ATOM 595 C C . GLN A 1 79 ? 10.253 7.093 -19.509 1.00 84.62 79 GLN A C 1
ATOM 597 O O . GLN A 1 79 ? 11.050 7.190 -20.444 1.00 84.62 79 GLN A O 1
ATOM 602 N N . THR A 1 80 ? 8.932 7.090 -19.700 1.00 83.81 80 THR A N 1
ATOM 603 C CA . THR A 1 80 ? 8.306 7.169 -21.028 1.00 83.81 80 THR A CA 1
ATOM 604 C C . THR A 1 80 ? 8.666 8.472 -21.741 1.00 83.81 80 THR A C 1
ATOM 606 O O . THR A 1 80 ? 9.040 8.454 -22.915 1.00 83.81 80 THR A O 1
ATOM 609 N N . GLN A 1 81 ? 8.619 9.604 -21.034 1.00 87.12 81 GLN A N 1
ATOM 610 C CA . GLN A 1 81 ? 8.982 10.909 -21.580 1.00 87.12 81 GLN A CA 1
ATOM 611 C C . GLN A 1 81 ? 10.464 10.967 -21.975 1.00 87.12 81 GLN A C 1
ATOM 613 O O . GLN A 1 81 ? 10.792 11.411 -23.076 1.00 87.12 81 GLN A O 1
ATOM 618 N N . MET A 1 82 ? 11.361 10.489 -21.111 1.00 86.56 82 MET A N 1
ATOM 619 C CA . MET A 1 82 ? 12.797 10.458 -21.391 1.00 86.56 82 MET A CA 1
ATOM 620 C C . MET A 1 82 ? 13.131 9.547 -22.582 1.00 86.56 82 MET A C 1
ATOM 622 O O . MET A 1 82 ? 13.969 9.905 -23.410 1.00 86.56 82 MET A O 1
ATOM 626 N N . LEU A 1 83 ? 12.454 8.400 -22.714 1.00 84.06 83 LEU A N 1
ATOM 627 C CA . LEU A 1 83 ? 12.581 7.516 -23.878 1.00 84.06 83 LEU A CA 1
ATOM 628 C C . LEU A 1 83 ? 12.105 8.196 -25.167 1.00 84.06 83 LEU A C 1
ATOM 630 O O . LEU A 1 83 ? 12.801 8.128 -26.180 1.00 84.06 83 LEU A O 1
ATOM 634 N N . ALA A 1 84 ? 10.960 8.886 -25.134 1.00 85.06 84 ALA A N 1
ATOM 635 C CA . ALA A 1 84 ? 10.431 9.621 -26.286 1.00 85.06 84 ALA A CA 1
ATOM 636 C C . ALA A 1 84 ? 11.364 10.758 -26.741 1.00 85.06 84 ALA A C 1
ATOM 638 O O . ALA A 1 84 ? 11.439 11.063 -27.929 1.00 85.06 84 ALA A O 1
ATOM 639 N N . GLN A 1 85 ? 12.110 11.353 -25.807 1.00 89.25 85 GLN A N 1
ATOM 640 C CA . GLN A 1 85 ? 13.119 12.384 -26.075 1.00 89.25 85 GLN A CA 1
ATOM 641 C C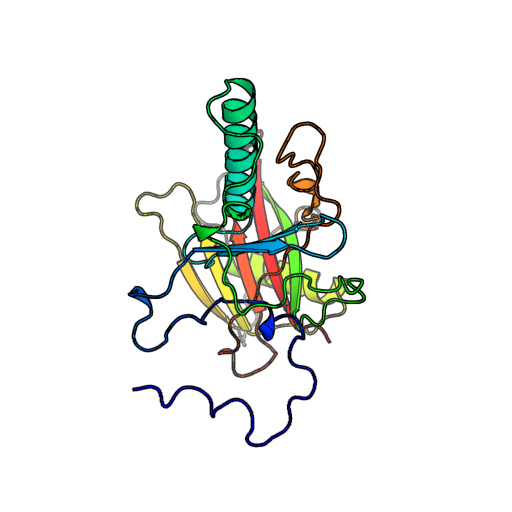 . GLN A 1 85 ? 14.489 11.814 -26.485 1.00 89.25 85 GLN A C 1
ATOM 643 O O . GLN A 1 85 ? 15.407 12.580 -26.767 1.00 89.25 85 GLN A O 1
ATOM 648 N N . GLY A 1 86 ? 14.654 10.487 -26.510 1.00 85.81 86 GLY A N 1
ATOM 649 C CA . GLY A 1 86 ? 15.929 9.838 -26.826 1.00 85.81 86 GLY A CA 1
ATOM 650 C C . GLY A 1 86 ? 17.004 9.991 -25.742 1.00 85.81 86 GLY A C 1
ATOM 651 O O . GLY A 1 86 ? 18.180 9.775 -26.024 1.00 85.81 86 GLY A O 1
ATOM 652 N N . LEU A 1 87 ? 16.622 10.357 -24.512 1.00 85.50 87 LEU A N 1
ATOM 653 C CA . LEU A 1 87 ? 17.540 10.541 -23.379 1.00 85.50 87 LEU A CA 1
ATOM 654 C C . LEU A 1 87 ? 17.931 9.219 -22.703 1.00 85.50 87 LEU A C 1
ATOM 656 O O . LEU A 1 87 ? 18.869 9.186 -21.910 1.00 85.50 87 LEU A O 1
ATOM 660 N N . LEU A 1 88 ? 17.209 8.137 -22.997 1.00 80.44 88 LEU A N 1
ATOM 661 C CA . LEU A 1 88 ? 17.453 6.804 -22.453 1.00 80.44 88 LEU A CA 1
ATOM 662 C C . LEU A 1 88 ? 17.635 5.783 -23.571 1.00 80.44 88 LEU A C 1
ATOM 664 O O . LEU A 1 88 ? 17.021 5.866 -24.637 1.00 80.44 88 LEU A O 1
ATOM 668 N N . THR A 1 89 ? 18.467 4.778 -23.307 1.00 73.06 89 THR A N 1
ATOM 669 C CA . THR A 1 89 ? 18.602 3.621 -24.189 1.00 73.06 89 THR A CA 1
ATOM 670 C C . THR A 1 89 ? 17.391 2.709 -24.034 1.00 73.06 89 THR A C 1
ATOM 672 O O . THR A 1 89 ? 16.921 2.477 -22.923 1.00 73.06 89 THR A O 1
ATOM 675 N N . LYS A 1 90 ? 16.925 2.116 -25.140 1.00 70.75 90 LYS A N 1
ATOM 676 C CA . LYS A 1 90 ? 15.856 1.100 -25.101 1.00 70.75 90 LYS A CA 1
ATOM 677 C C . LYS A 1 90 ? 16.256 -0.153 -24.325 1.00 70.75 90 LYS A C 1
ATOM 679 O O . LYS A 1 90 ? 15.381 -0.869 -23.860 1.00 70.75 90 LYS A O 1
ATOM 684 N N . THR A 1 91 ? 17.558 -0.418 -24.214 1.00 70.56 91 THR A N 1
ATOM 685 C CA . THR A 1 91 ? 18.100 -1.526 -23.428 1.00 70.56 91 THR A CA 1
ATOM 686 C C . THR A 1 91 ? 18.071 -1.162 -21.944 1.00 70.56 91 THR A C 1
ATOM 688 O O . THR A 1 91 ? 18.755 -0.209 -21.554 1.00 70.56 91 THR A O 1
ATOM 691 N N . PRO A 1 92 ? 17.323 -1.901 -21.110 1.00 69.94 92 PRO A N 1
ATOM 692 C CA . PRO A 1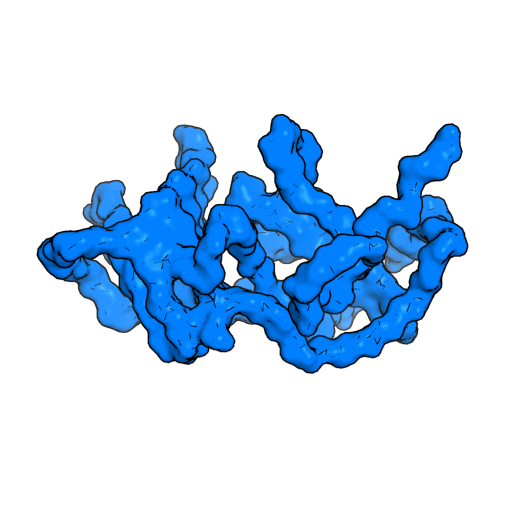 92 ? 17.335 -1.707 -19.670 1.00 69.94 92 PRO A CA 1
ATOM 693 C C . PRO A 1 92 ? 18.727 -1.890 -19.055 1.00 69.94 92 PRO A C 1
ATOM 695 O O . PRO A 1 92 ? 19.501 -2.762 -19.453 1.00 69.94 92 PRO A O 1
ATOM 698 N N . ILE A 1 93 ? 19.028 -1.098 -18.023 1.00 69.12 93 ILE A N 1
ATOM 699 C CA . ILE A 1 93 ? 20.337 -1.096 -17.348 1.00 69.12 93 ILE A CA 1
ATOM 700 C C . ILE A 1 93 ? 20.718 -2.469 -16.765 1.00 69.12 93 ILE A C 1
ATOM 702 O O . ILE A 1 93 ? 21.891 -2.831 -16.734 1.00 69.12 93 ILE A O 1
ATOM 706 N N . PHE A 1 94 ? 19.734 -3.273 -16.360 1.00 65.75 94 PHE A N 1
ATOM 707 C CA . PHE A 1 94 ? 19.950 -4.609 -15.800 1.00 65.75 94 PHE A CA 1
ATOM 708 C C . PHE A 1 94 ? 20.341 -5.668 -16.846 1.00 65.75 94 PHE A C 1
ATOM 710 O O . PHE A 1 94 ? 20.780 -6.756 -16.479 1.00 65.75 94 PHE A O 1
ATOM 717 N N . HIS A 1 95 ? 20.261 -5.360 -18.145 1.00 66.81 95 HIS A N 1
ATOM 718 C CA . HIS A 1 95 ? 20.848 -6.202 -19.193 1.00 66.81 95 HIS A CA 1
ATOM 719 C C . HIS A 1 95 ? 22.334 -5.938 -19.418 1.00 66.81 95 HIS A C 1
ATOM 721 O O . HIS A 1 95 ? 22.982 -6.698 -20.137 1.00 66.81 95 HIS A O 1
ATOM 727 N N . LEU A 1 96 ? 22.898 -4.895 -18.807 1.00 67.12 96 LEU A N 1
ATOM 728 C CA . LEU A 1 96 ? 24.325 -4.624 -18.915 1.00 67.12 96 LEU A CA 1
ATOM 729 C C . LEU A 1 96 ? 25.103 -5.655 -18.087 1.00 67.12 96 LEU A C 1
ATOM 731 O O . LEU A 1 96 ? 24.813 -5.879 -16.911 1.00 67.12 96 LEU A O 1
ATOM 735 N N . GLY A 1 97 ? 26.132 -6.258 -18.690 1.00 58.81 97 GLY A N 1
ATOM 736 C CA . GLY A 1 97 ? 26.896 -7.364 -18.094 1.00 58.81 97 GLY A CA 1
ATOM 737 C C . GLY A 1 97 ? 27.529 -7.056 -16.730 1.00 58.81 97 GLY A C 1
ATOM 738 O O . GLY A 1 97 ? 27.775 -7.975 -15.960 1.00 58.81 97 GLY A O 1
ATOM 739 N N . HIS A 1 98 ? 27.731 -5.779 -16.391 1.00 62.78 98 HIS A N 1
ATOM 740 C CA . HIS A 1 98 ? 28.238 -5.345 -15.083 1.00 62.78 98 HIS A CA 1
ATOM 741 C C . HIS A 1 98 ? 27.249 -5.561 -13.929 1.00 62.78 98 HIS A C 1
ATOM 743 O O . HIS A 1 98 ? 27.675 -5.720 -12.789 1.00 62.78 98 HIS A O 1
ATOM 749 N N . PHE A 1 99 ? 25.944 -5.578 -14.215 1.00 63.62 99 PHE A N 1
ATOM 750 C CA . PHE A 1 99 ? 24.900 -5.841 -13.220 1.00 63.62 99 PHE A CA 1
ATOM 751 C C . PHE A 1 99 ? 24.506 -7.323 -13.166 1.00 63.62 99 PHE A C 1
ATOM 753 O O . PHE A 1 99 ? 23.780 -7.740 -12.263 1.00 63.62 99 PHE A O 1
ATOM 760 N N . GLN A 1 100 ? 25.015 -8.142 -14.093 1.00 59.91 100 GLN A N 1
ATOM 761 C CA . GLN A 1 100 ? 24.793 -9.583 -14.100 1.00 59.91 100 GLN A CA 1
ATOM 762 C C . GLN A 1 100 ? 25.807 -10.270 -13.186 1.00 59.91 100 GLN A C 1
ATOM 764 O O . GLN A 1 100 ? 27.011 -10.268 -13.435 1.00 59.91 100 GLN A O 1
ATOM 769 N N . ARG A 1 101 ? 25.321 -10.900 -12.114 1.00 59.34 101 ARG A N 1
ATOM 770 C CA . ARG A 1 101 ? 26.173 -11.700 -11.231 1.00 59.34 101 ARG A CA 1
ATOM 771 C C . ARG A 1 101 ? 26.400 -13.092 -11.851 1.00 59.34 101 ARG A C 1
ATOM 773 O O . ARG A 1 101 ? 25.421 -13.791 -12.112 1.00 59.34 101 ARG A O 1
ATOM 780 N N . PRO A 1 102 ? 27.654 -13.538 -12.055 1.00 56.00 102 PRO A N 1
ATOM 781 C CA . PRO A 1 102 ? 27.964 -14.758 -12.810 1.00 56.00 102 PRO A CA 1
ATOM 782 C C . PRO A 1 102 ? 27.495 -16.068 -12.153 1.00 56.00 102 PRO A C 1
ATOM 784 O O . PRO A 1 102 ? 27.399 -17.085 -12.835 1.00 56.00 102 PRO A O 1
ATOM 787 N N . THR A 1 103 ? 27.201 -16.062 -10.851 1.00 57.00 103 THR A N 1
ATOM 788 C CA . THR A 1 103 ? 26.894 -17.261 -10.050 1.00 57.00 103 THR A CA 1
ATOM 789 C C . THR A 1 103 ? 25.404 -17.534 -9.848 1.00 57.00 103 THR A C 1
ATOM 791 O O . THR A 1 103 ? 25.057 -18.559 -9.266 1.00 57.00 103 THR A O 1
ATOM 794 N N . HIS A 1 104 ? 24.512 -16.655 -10.309 1.00 55.59 104 HIS A N 1
ATOM 795 C CA . HIS A 1 104 ? 23.078 -16.829 -10.085 1.00 55.59 104 HIS A CA 1
ATOM 796 C C . HIS A 1 104 ? 22.403 -17.575 -11.243 1.00 55.59 104 HIS A C 1
ATOM 798 O O . HIS A 1 104 ? 22.787 -17.400 -12.405 1.00 55.59 104 HIS A O 1
ATOM 804 N N . PRO A 1 105 ? 21.390 -18.413 -10.953 1.00 56.00 105 PRO A N 1
ATOM 805 C CA . PRO A 1 105 ? 20.629 -19.091 -11.988 1.00 56.00 105 PRO A CA 1
ATOM 806 C C . PRO A 1 105 ? 20.012 -18.048 -12.920 1.00 56.00 105 PRO A C 1
ATOM 808 O O . PRO A 1 105 ? 19.192 -17.233 -12.511 1.00 56.00 105 PRO A O 1
ATOM 811 N N . LYS A 1 106 ? 20.413 -18.091 -14.194 1.00 55.62 106 LYS A N 1
ATOM 812 C CA . LYS A 1 106 ? 20.043 -17.102 -15.221 1.00 55.62 106 LYS A CA 1
ATOM 813 C C . LYS A 1 106 ? 18.543 -17.062 -15.535 1.00 55.62 106 LYS A C 1
ATOM 815 O O . LYS A 1 106 ? 18.091 -16.195 -16.270 1.00 55.62 106 LYS A O 1
ATOM 820 N N . HIS A 1 107 ? 17.787 -18.034 -15.027 1.00 57.47 107 HIS A N 1
ATOM 821 C CA . HIS A 1 107 ? 16.464 -18.368 -15.520 1.00 57.47 107 HIS A CA 1
ATOM 822 C C . HIS A 1 107 ? 15.614 -19.003 -14.417 1.00 57.47 107 HIS A C 1
ATOM 824 O O . HIS A 1 107 ? 15.543 -20.231 -14.306 1.00 57.47 107 HIS A O 1
ATOM 830 N N . LEU A 1 108 ? 14.957 -18.166 -13.613 1.00 62.72 108 LEU A N 1
ATOM 831 C CA . LEU A 1 108 ? 13.915 -18.621 -12.697 1.00 62.72 108 LEU A CA 1
ATOM 832 C C . LEU A 1 108 ? 12.697 -19.074 -13.514 1.00 62.72 108 LEU A C 1
ATOM 834 O O . LEU A 1 108 ? 12.258 -18.384 -14.440 1.00 62.72 108 LEU A O 1
ATOM 838 N N . LYS A 1 109 ? 12.169 -20.260 -13.200 1.00 60.09 109 LYS A N 1
ATOM 839 C CA . LYS A 1 109 ? 10.889 -20.711 -13.754 1.00 60.09 109 LYS A CA 1
ATOM 840 C C . LYS A 1 109 ? 9.779 -19.893 -13.104 1.00 60.09 109 LYS A C 1
ATOM 842 O O . LYS A 1 109 ? 9.722 -19.820 -11.879 1.00 60.09 109 LYS A O 1
ATOM 847 N N . SER A 1 110 ? 8.896 -19.317 -13.913 1.00 59.72 110 SER A N 1
ATOM 848 C CA . SER A 1 110 ? 7.655 -18.732 -13.413 1.00 59.72 110 SER A CA 1
ATOM 849 C C . SER A 1 110 ? 6.756 -19.855 -12.899 1.00 59.72 110 SER A C 1
ATOM 851 O O . SER A 1 110 ? 6.427 -20.779 -13.647 1.00 59.72 110 SER A O 1
ATOM 853 N N . ILE A 1 111 ? 6.362 -19.785 -11.634 1.00 60.78 111 ILE A N 1
ATOM 854 C CA . ILE A 1 111 ? 5.289 -20.618 -11.094 1.00 60.78 111 ILE A CA 1
ATOM 855 C C . ILE A 1 111 ? 4.018 -19.762 -11.177 1.00 60.78 111 ILE A C 1
ATOM 857 O O . ILE A 1 111 ? 4.089 -18.586 -10.812 1.00 60.78 111 ILE A O 1
ATOM 861 N N . PRO A 1 112 ? 2.887 -20.286 -11.687 1.00 56.00 112 PRO A N 1
ATOM 862 C CA . PRO A 1 112 ? 1.609 -19.587 -11.612 1.00 56.00 112 PRO A CA 1
ATOM 863 C C . PRO A 1 112 ? 1.340 -19.143 -10.176 1.00 56.00 112 PRO A C 1
ATOM 865 O O . PRO A 1 112 ? 1.605 -19.895 -9.235 1.00 56.00 112 PRO A O 1
ATOM 868 N N . PHE A 1 113 ? 0.852 -17.916 -10.015 1.00 55.50 113 PHE A N 1
ATOM 869 C CA . PHE A 1 113 ? 0.524 -17.344 -8.713 1.00 55.50 113 PHE A CA 1
ATOM 870 C C . PHE A 1 113 ? -0.776 -17.977 -8.189 1.00 55.50 113 PHE A C 1
ATOM 872 O O . PHE A 1 113 ? -1.829 -17.348 -8.123 1.00 55.50 113 PHE A O 1
ATOM 879 N N . ASP A 1 114 ? -0.721 -19.267 -7.871 1.00 44.62 114 ASP A N 1
ATOM 880 C CA . ASP A 1 114 ? -1.854 -20.019 -7.355 1.00 44.62 114 ASP A CA 1
ATOM 881 C C . ASP A 1 114 ? -1.871 -19.866 -5.833 1.00 44.62 114 ASP A C 1
ATOM 883 O O . ASP A 1 114 ? -1.234 -20.611 -5.090 1.00 44.62 114 ASP A O 1
ATOM 887 N N . SER A 1 115 ? -2.634 -18.866 -5.393 1.00 48.44 115 SER A N 1
ATOM 888 C CA . SER A 1 115 ? -2.912 -18.481 -4.005 1.00 48.44 115 SER A CA 1
ATOM 889 C C . SER A 1 115 ? -1.746 -17.841 -3.236 1.00 48.44 115 SER A C 1
ATOM 891 O O . SER A 1 115 ? -0.725 -18.449 -2.936 1.00 48.44 115 SER A O 1
ATOM 893 N N . SER A 1 116 ? -1.962 -16.580 -2.855 1.00 52.25 116 SER A N 1
ATOM 894 C CA . SER A 1 116 ? -1.154 -15.865 -1.870 1.00 52.25 116 SER A CA 1
ATOM 895 C C . SER A 1 116 ? -1.152 -16.634 -0.543 1.00 52.25 116 SER A C 1
ATOM 897 O O . SER A 1 116 ? -2.201 -16.769 0.098 1.00 52.25 116 SER A O 1
ATOM 899 N N . THR A 1 117 ? 0.030 -17.083 -0.112 1.00 56.59 117 THR A N 1
ATOM 900 C CA . THR A 1 117 ? 0.296 -17.653 1.222 1.00 56.59 117 THR A CA 1
ATOM 901 C C . THR A 1 117 ? 0.226 -16.611 2.336 1.00 56.59 117 THR A C 1
ATOM 903 O O . THR A 1 117 ? 0.408 -16.959 3.500 1.00 56.59 117 THR A O 1
ATOM 906 N N . ALA A 1 118 ? -0.084 -15.347 2.010 1.00 65.44 118 ALA A N 1
ATOM 907 C CA . ALA A 1 118 ? -0.159 -14.274 2.987 1.00 65.44 118 ALA A CA 1
ATOM 908 C C . ALA A 1 118 ? -1.130 -14.644 4.107 1.00 65.44 118 ALA A C 1
ATOM 910 O O . ALA A 1 118 ? -2.312 -14.909 3.861 1.00 65.44 118 ALA A O 1
ATOM 911 N N . SER A 1 119 ? -0.628 -14.606 5.334 1.00 74.44 119 SER A N 1
ATOM 912 C CA . SER A 1 119 ? -1.397 -14.802 6.561 1.00 74.44 119 SER A CA 1
ATOM 913 C C . SER A 1 119 ? -2.350 -13.642 6.850 1.00 74.44 119 SER A C 1
ATOM 915 O O . SER A 1 119 ? -3.225 -13.770 7.700 1.00 74.44 119 SER A O 1
ATOM 917 N N . THR A 1 120 ? -2.221 -12.522 6.136 1.00 79.75 120 THR A N 1
ATOM 918 C CA . THR A 1 120 ? -3.047 -11.324 6.293 1.00 79.75 120 THR A CA 1
ATOM 919 C C . THR A 1 120 ? -3.805 -10.981 5.015 1.00 79.75 120 THR A C 1
ATOM 921 O O . THR A 1 120 ? -3.466 -11.401 3.906 1.00 79.75 120 THR A O 1
ATOM 924 N N . VAL A 1 121 ? -4.877 -10.212 5.176 1.00 84.50 121 VAL A N 1
ATOM 925 C CA . VAL A 1 121 ? -5.641 -9.602 4.092 1.00 84.50 121 VAL A CA 1
ATOM 926 C C . VAL A 1 121 ? -5.749 -8.108 4.344 1.00 84.50 121 VAL A C 1
ATOM 928 O O . VAL A 1 121 ? -6.025 -7.678 5.463 1.00 84.50 121 VAL A O 1
ATOM 931 N N . THR A 1 122 ? -5.550 -7.326 3.289 1.00 88.06 122 THR A N 1
ATOM 932 C CA . THR A 1 122 ? -5.710 -5.877 3.316 1.00 88.06 122 THR A CA 1
ATOM 933 C C . THR A 1 122 ? -6.969 -5.474 2.558 1.00 88.06 122 THR A C 1
ATOM 935 O O . THR A 1 122 ? -7.139 -5.824 1.391 1.00 88.06 122 THR A O 1
ATOM 938 N N . VAL A 1 123 ? -7.828 -4.696 3.209 1.00 89.88 123 VAL A N 1
ATOM 939 C CA . VAL A 1 123 ? -9.045 -4.103 2.651 1.00 89.88 123 VAL A CA 1
ATOM 940 C C . VAL A 1 123 ? -8.904 -2.588 2.644 1.00 89.88 123 VAL A C 1
ATOM 942 O O . VAL A 1 123 ? -8.368 -2.009 3.585 1.00 89.88 123 VAL A O 1
ATOM 945 N N . LEU A 1 124 ? -9.400 -1.938 1.596 1.00 90.94 124 LEU A N 1
ATOM 946 C CA . LEU A 1 124 ? -9.416 -0.485 1.497 1.00 90.94 124 LEU A CA 1
ATOM 947 C C . LEU A 1 124 ? -10.822 0.068 1.657 1.00 90.94 124 LEU A C 1
ATOM 949 O O . LEU A 1 124 ? -11.774 -0.464 1.084 1.00 90.94 124 LEU A O 1
ATOM 953 N N . PHE A 1 125 ? -10.924 1.180 2.371 1.00 89.88 125 PHE A N 1
ATOM 954 C CA . PHE A 1 125 ? -12.144 1.936 2.572 1.00 89.88 125 PHE A CA 1
ATOM 955 C C . PHE A 1 125 ? -11.944 3.395 2.202 1.00 89.88 125 PHE A C 1
ATOM 957 O O . PHE A 1 125 ? -11.028 4.058 2.676 1.00 89.88 125 PHE A O 1
ATOM 964 N N . LYS A 1 126 ? -12.871 3.900 1.402 1.00 88.69 126 LYS A N 1
ATOM 965 C CA . LYS A 1 126 ? -13.098 5.310 1.151 1.00 88.69 126 LYS A CA 1
ATOM 966 C C . LYS A 1 126 ? -14.181 5.800 2.102 1.00 88.69 126 LYS A C 1
ATOM 968 O O . LYS A 1 126 ? -15.261 5.213 2.155 1.00 88.69 126 LYS A O 1
ATOM 973 N N . ILE A 1 127 ? -13.888 6.854 2.848 1.00 86.19 127 ILE A N 1
ATOM 974 C CA . ILE A 1 127 ? -14.759 7.407 3.883 1.00 86.19 127 ILE A CA 1
ATOM 975 C C . ILE A 1 127 ? -15.023 8.862 3.530 1.00 86.19 127 ILE A C 1
ATOM 977 O O . ILE A 1 127 ? -14.087 9.650 3.430 1.00 86.19 127 ILE A O 1
ATOM 981 N N . SER A 1 128 ? -16.287 9.217 3.334 1.00 82.12 128 SER A N 1
ATOM 982 C CA . SER A 1 128 ? -16.688 10.616 3.163 1.00 82.12 128 SER A CA 1
ATOM 983 C C . SER A 1 128 ? -17.018 11.239 4.525 1.00 82.12 128 SER A C 1
ATOM 985 O O . SER A 1 128 ? -17.383 10.542 5.460 1.00 82.12 128 SER A O 1
ATOM 987 N N . TYR A 1 129 ? -16.889 12.545 4.702 1.00 75.50 129 TYR A N 1
ATOM 988 C CA . TYR A 1 129 ? -17.418 13.225 5.888 1.00 75.50 129 TYR A CA 1
ATOM 989 C C . TYR A 1 129 ? -17.614 14.707 5.599 1.00 75.50 129 TYR A C 1
ATOM 991 O O . TYR A 1 129 ? -16.967 15.281 4.724 1.00 75.50 129 TYR A O 1
ATOM 999 N N . ASN A 1 130 ? -18.524 15.335 6.336 1.00 71.31 130 ASN A N 1
ATOM 1000 C CA . ASN A 1 130 ? -18.766 16.765 6.197 1.00 71.31 130 ASN A CA 1
ATOM 1001 C C . ASN A 1 130 ? -17.616 17.544 6.849 1.00 71.31 130 ASN A C 1
ATOM 1003 O O . ASN A 1 130 ? -17.273 17.286 8.007 1.00 71.31 130 ASN A O 1
ATOM 1007 N N . GLY A 1 131 ? -17.041 18.494 6.111 1.00 58.91 131 GLY A N 1
ATOM 1008 C CA . GLY A 1 131 ? -16.048 19.431 6.628 1.00 58.91 131 GLY A CA 1
ATOM 1009 C C . GLY A 1 131 ? -16.622 20.285 7.765 1.00 58.91 131 GLY A C 1
ATOM 1010 O O . GLY A 1 131 ? -17.823 20.557 7.805 1.00 58.91 131 GLY A O 1
ATOM 1011 N N . GLY A 1 132 ? -15.769 20.687 8.714 1.00 55.19 132 GLY A N 1
ATOM 1012 C CA . GLY A 1 132 ? -16.148 21.555 9.842 1.00 55.19 132 GLY A CA 1
ATOM 1013 C C . GLY A 1 132 ? -16.089 20.923 11.238 1.00 55.19 132 GLY A C 1
ATOM 1014 O O . GLY A 1 132 ? -16.554 21.541 12.191 1.00 55.19 132 GLY A O 1
ATOM 1015 N N . ARG A 1 133 ? -15.531 19.712 11.389 1.00 57.47 133 ARG A N 1
ATOM 1016 C CA . ARG A 1 133 ? -15.098 19.199 12.703 1.00 57.47 133 ARG A CA 1
ATOM 1017 C C . ARG A 1 133 ? -13.619 19.528 12.907 1.00 57.47 133 ARG A C 1
ATOM 1019 O O . ARG A 1 133 ? -12.822 19.198 12.035 1.00 57.47 133 ARG A O 1
ATOM 1026 N N . ASP A 1 134 ? -13.277 20.113 14.055 1.00 55.09 134 ASP A N 1
ATOM 1027 C CA . ASP A 1 134 ? -11.888 20.439 14.417 1.00 55.09 134 ASP A CA 1
ATOM 1028 C C . ASP A 1 134 ? -11.015 19.176 14.560 1.00 55.09 134 ASP A C 1
ATOM 1030 O O . ASP A 1 134 ? -9.842 19.189 14.198 1.00 55.09 134 ASP A O 1
ATOM 1034 N N . GLU A 1 135 ? -11.596 18.055 15.013 1.00 65.75 135 GLU A N 1
ATOM 1035 C CA . GLU A 1 135 ? -10.934 16.746 15.073 1.00 65.75 135 GLU A CA 1
ATOM 1036 C C . GLU A 1 135 ? -11.886 15.606 14.679 1.00 65.75 135 GLU A C 1
ATOM 1038 O O . GLU A 1 135 ? -13.035 15.522 15.129 1.00 65.75 135 GLU A O 1
ATOM 1043 N N . LEU A 1 136 ? -11.399 14.685 13.843 1.00 73.88 136 LEU A N 1
ATOM 1044 C CA . LEU A 1 136 ? -12.120 13.461 13.501 1.00 73.88 136 LEU A CA 1
ATOM 1045 C C . LEU A 1 136 ? -11.841 12.368 14.541 1.00 73.88 136 LEU A C 1
ATOM 1047 O O . LEU A 1 136 ? -10.694 12.178 14.948 1.00 73.88 136 LEU A O 1
ATOM 1051 N N . PRO A 1 137 ? -12.853 11.576 14.939 1.00 81.31 137 PRO A N 1
ATOM 1052 C CA . PRO A 1 137 ? -12.679 10.465 15.872 1.00 81.31 137 PRO A CA 1
ATOM 1053 C C . PRO A 1 137 ? -12.046 9.247 15.170 1.00 81.31 137 PRO A C 1
ATOM 1055 O O . PRO A 1 137 ? -12.662 8.185 15.068 1.00 81.31 137 PRO A O 1
ATOM 1058 N N . TYR A 1 138 ? -10.804 9.389 14.689 1.00 83.25 138 TYR A N 1
ATOM 1059 C CA . TYR A 1 138 ? -10.093 8.399 13.865 1.00 83.25 138 TYR A CA 1
ATOM 1060 C C . TYR A 1 138 ? -10.106 6.988 14.460 1.00 83.25 138 TYR A C 1
ATOM 1062 O O . TYR A 1 138 ? -10.302 6.020 13.733 1.00 83.25 138 TYR A O 1
ATOM 1070 N N . LYS A 1 139 ? -9.987 6.860 15.788 1.00 86.00 139 LYS A N 1
ATOM 1071 C CA . LYS A 1 139 ? -10.062 5.565 16.486 1.00 86.00 139 LYS A CA 1
ATOM 1072 C C . LYS A 1 139 ? -11.416 4.887 16.319 1.00 86.00 139 LYS A C 1
ATOM 1074 O O . LYS A 1 139 ? -11.475 3.700 16.023 1.00 86.00 139 LYS A O 1
ATOM 1079 N N . ALA A 1 140 ? -12.504 5.633 16.500 1.00 84.00 140 ALA A N 1
ATOM 1080 C CA . ALA A 1 140 ? -13.853 5.087 16.386 1.00 84.00 140 ALA A CA 1
ATOM 1081 C C . ALA A 1 140 ? -14.157 4.675 14.936 1.00 84.00 140 ALA A C 1
ATOM 1083 O O . ALA A 1 140 ? -14.720 3.607 14.701 1.00 84.00 140 ALA A O 1
ATOM 1084 N N . ILE A 1 141 ? -13.698 5.476 13.968 1.00 85.38 141 ILE A N 1
ATOM 1085 C CA . ILE A 1 141 ? -13.787 5.163 12.536 1.00 85.38 141 ILE A CA 1
ATOM 1086 C C . ILE A 1 141 ? -12.964 3.905 12.204 1.00 85.38 141 ILE A C 1
ATOM 1088 O O . ILE A 1 141 ? -13.465 3.009 11.525 1.00 85.38 141 ILE A O 1
ATOM 1092 N N . ALA A 1 142 ? -11.740 3.794 12.728 1.00 88.81 142 ALA A N 1
ATOM 1093 C CA . ALA A 1 142 ? -10.877 2.627 12.549 1.00 88.81 142 ALA A CA 1
ATOM 1094 C C . ALA A 1 142 ? -11.515 1.344 13.107 1.00 88.81 142 ALA A C 1
ATOM 1096 O O . ALA A 1 142 ? -11.536 0.327 12.417 1.00 88.81 142 ALA A O 1
ATOM 1097 N N . PHE A 1 143 ? -12.112 1.389 14.305 1.00 86.75 143 PHE A N 1
ATOM 1098 C CA . PHE A 1 143 ? -12.857 0.253 14.864 1.00 86.75 14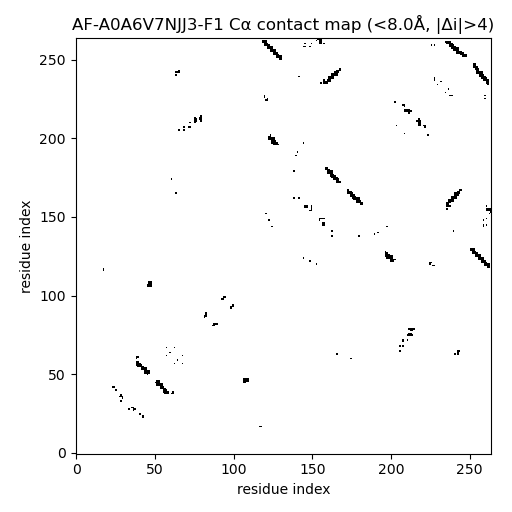3 PHE A CA 1
ATOM 1099 C C . PHE A 1 143 ? -14.052 -0.156 13.994 1.00 86.75 143 PHE A C 1
ATOM 1101 O O . PHE A 1 143 ? -14.282 -1.352 13.803 1.00 86.75 143 PHE A O 1
ATOM 1108 N N . ALA A 1 144 ? -14.801 0.812 13.455 1.00 85.69 144 ALA A N 1
ATOM 1109 C CA . ALA A 1 144 ? -15.909 0.530 12.545 1.00 85.69 144 ALA A CA 1
ATOM 1110 C C . ALA A 1 144 ? -15.415 -0.156 11.257 1.00 85.69 144 ALA A C 1
ATOM 1112 O O . ALA A 1 144 ? -15.968 -1.179 10.857 1.00 85.69 144 ALA A O 1
ATOM 1113 N N . CYS A 1 145 ? -14.325 0.340 10.663 1.00 88.31 145 CYS A N 1
ATOM 1114 C CA . CYS A 1 145 ? -13.729 -0.246 9.459 1.00 88.31 145 CYS A CA 1
ATOM 1115 C C . CYS A 1 145 ? -13.124 -1.636 9.712 1.00 88.31 145 CYS A C 1
ATOM 1117 O O . CYS A 1 145 ? -13.244 -2.515 8.863 1.00 88.31 145 CYS A O 1
ATOM 1119 N N . LEU A 1 146 ? -12.514 -1.871 10.879 1.00 88.38 146 LEU A N 1
ATOM 1120 C CA . LEU A 1 146 ? -12.015 -3.189 11.291 1.00 88.38 146 LEU A CA 1
ATOM 1121 C C . LEU A 1 146 ? -13.142 -4.216 11.407 1.00 88.38 146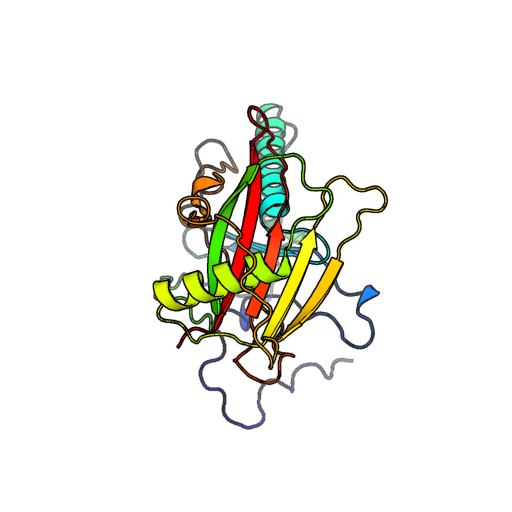 LEU A C 1
ATOM 1123 O O . LEU A 1 146 ? -13.004 -5.338 10.920 1.00 88.38 146 LEU A O 1
ATOM 1127 N N . LYS A 1 147 ? -14.264 -3.829 12.025 1.00 85.94 147 LYS A N 1
ATOM 1128 C CA . LYS A 1 147 ? -15.452 -4.682 12.126 1.00 85.94 147 LYS A CA 1
ATOM 1129 C C . LYS A 1 147 ? -15.993 -5.027 10.736 1.00 85.94 147 LYS A C 1
ATOM 1131 O O . LYS A 1 147 ? -16.162 -6.205 10.429 1.00 85.94 147 LYS A O 1
ATOM 1136 N N . GLU A 1 148 ? -16.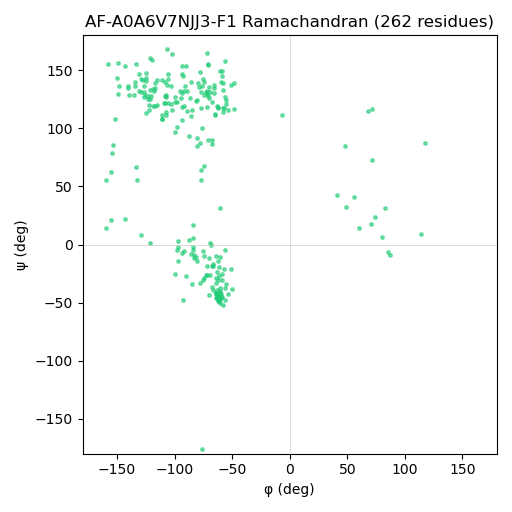180 -4.016 9.889 1.00 86.56 148 GLU A N 1
ATOM 1137 C CA . GLU A 1 148 ? -16.654 -4.187 8.512 1.00 86.56 148 GLU A CA 1
ATOM 1138 C C . GLU A 1 148 ? -15.709 -5.084 7.688 1.00 86.56 148 GLU A C 1
ATOM 1140 O O . GLU A 1 148 ? -16.153 -5.980 6.969 1.00 86.56 148 GLU A O 1
ATOM 1145 N N . ALA A 1 149 ? -14.390 -4.895 7.817 1.00 88.25 149 ALA A N 1
ATOM 1146 C CA . ALA A 1 149 ? -13.391 -5.721 7.142 1.00 88.25 149 ALA A CA 1
ATOM 1147 C C . ALA A 1 149 ? -13.483 -7.188 7.575 1.00 88.25 149 ALA A C 1
ATOM 1149 O O . ALA A 1 149 ? -13.534 -8.070 6.717 1.00 88.25 149 ALA A O 1
ATOM 1150 N N . ALA A 1 150 ? -13.540 -7.446 8.887 1.00 87.12 150 ALA A N 1
ATOM 1151 C CA . ALA A 1 150 ? -13.620 -8.794 9.444 1.00 87.12 150 ALA A CA 1
ATOM 1152 C C . ALA A 1 150 ? -14.885 -9.534 8.985 1.00 87.12 150 ALA A C 1
ATOM 1154 O O . ALA A 1 150 ? -14.807 -10.708 8.616 1.00 87.12 150 ALA A O 1
ATOM 1155 N N . GLU A 1 151 ? -16.033 -8.854 8.941 1.00 85.75 151 GLU A N 1
ATOM 1156 C CA . GLU A 1 151 ? -17.288 -9.427 8.444 1.00 85.75 151 GLU A CA 1
ATOM 1157 C C . GLU A 1 151 ? -17.187 -9.807 6.958 1.00 85.75 151 GLU A C 1
ATOM 1159 O O . GLU A 1 151 ? -17.525 -10.933 6.578 1.00 85.75 151 GLU A O 1
ATOM 1164 N N . ARG A 1 152 ? -16.644 -8.917 6.117 1.00 82.81 152 ARG A N 1
ATOM 1165 C CA . ARG A 1 152 ? -16.558 -9.139 4.664 1.00 82.81 152 ARG A CA 1
ATOM 1166 C C . ARG A 1 152 ? -15.564 -10.212 4.258 1.00 82.81 152 ARG A C 1
ATOM 1168 O O . ARG A 1 152 ? -15.879 -11.044 3.410 1.00 82.81 152 ARG A O 1
ATOM 1175 N N . VAL A 1 153 ? -14.376 -10.217 4.857 1.00 80.75 153 VAL A N 1
ATOM 1176 C CA . VAL A 1 153 ? -13.349 -11.228 4.550 1.00 80.75 153 VAL A CA 1
ATOM 1177 C C . VAL A 1 153 ? -13.551 -12.519 5.342 1.00 80.75 153 VAL A C 1
ATOM 1179 O O . VAL A 1 153 ? -12.718 -13.420 5.273 1.00 80.75 153 VAL A O 1
ATOM 1182 N N . LYS A 1 154 ? -14.654 -12.619 6.106 1.00 80.56 154 LYS A N 1
ATOM 1183 C CA . LYS A 1 154 ? -14.912 -13.685 7.084 1.00 80.56 154 LYS A CA 1
ATOM 1184 C C . LYS A 1 154 ? -13.706 -13.907 8.003 1.00 80.56 154 LYS A C 1
ATOM 1186 O O . LYS A 1 154 ? -13.482 -15.039 8.427 1.00 80.56 154 LYS A O 1
ATOM 1191 N N . GLY A 1 155 ? -12.950 -12.851 8.293 1.00 74.50 155 GLY A N 1
ATOM 1192 C CA . GLY A 1 155 ? -11.721 -12.867 9.078 1.00 74.50 155 GLY A CA 1
ATOM 1193 C C . GLY A 1 155 ? -11.979 -12.997 10.576 1.00 74.50 155 GLY A C 1
ATOM 1194 O O . GLY A 1 155 ? -13.118 -13.176 11.027 1.00 74.50 155 GLY A O 1
ATOM 1195 N N . LYS A 1 156 ? -10.905 -12.929 11.362 1.00 75.81 156 LYS A N 1
ATOM 1196 C CA . LYS A 1 156 ? -10.995 -12.814 12.819 1.00 75.81 156 LYS A CA 1
ATOM 1197 C C . LYS A 1 156 ? -11.295 -11.361 13.194 1.00 75.81 156 LYS A C 1
ATOM 1199 O O . LYS A 1 156 ? -10.756 -10.438 12.589 1.00 75.81 156 LYS A O 1
ATOM 1204 N N . VAL A 1 157 ? -12.168 -11.157 14.180 1.00 77.69 157 VAL A N 1
ATOM 1205 C CA . VAL A 1 157 ? -12.365 -9.826 14.769 1.00 77.69 157 VAL A CA 1
ATOM 1206 C C . VAL A 1 157 ? -11.114 -9.484 15.564 1.00 77.69 157 VAL A C 1
ATOM 1208 O O . VAL A 1 157 ? -10.689 -10.260 16.416 1.00 77.69 157 VAL A O 1
ATOM 1211 N N . VAL A 1 158 ? -10.532 -8.335 15.252 1.00 81.94 158 VAL A N 1
ATOM 1212 C CA . VAL A 1 158 ? -9.300 -7.850 15.862 1.00 81.94 158 VAL A CA 1
ATOM 1213 C C . VAL A 1 158 ? -9.657 -6.827 16.938 1.00 81.94 158 VAL A C 1
ATOM 1215 O O . VAL A 1 158 ? -10.308 -5.821 16.649 1.00 81.94 158 VAL A O 1
ATOM 1218 N N . ASP A 1 159 ? -9.219 -7.078 18.171 1.00 83.12 159 ASP A N 1
ATOM 1219 C CA . ASP A 1 159 ? -9.447 -6.177 19.309 1.00 83.12 159 ASP A CA 1
ATOM 1220 C C . ASP A 1 159 ? -8.253 -5.252 19.595 1.00 83.12 159 ASP A C 1
ATOM 1222 O O . ASP A 1 159 ? -8.413 -4.262 20.309 1.00 83.12 159 ASP A O 1
ATOM 1226 N N . LYS A 1 160 ? -7.077 -5.527 19.016 1.00 87.56 160 LYS A N 1
ATOM 1227 C CA . LYS A 1 160 ? -5.861 -4.715 19.146 1.00 87.56 160 LYS A CA 1
ATOM 1228 C C . LYS A 1 160 ? -5.267 -4.397 17.775 1.00 87.56 160 LYS A C 1
ATOM 1230 O O . LYS A 1 160 ? -5.120 -5.285 16.945 1.00 87.56 160 LYS A O 1
ATOM 1235 N N . PHE A 1 161 ? -4.933 -3.142 17.512 1.00 88.06 161 PHE A N 1
ATOM 1236 C CA . PHE A 1 161 ? -4.368 -2.738 16.228 1.00 88.06 161 PHE A CA 1
ATOM 1237 C C . PHE A 1 161 ? -3.411 -1.556 16.344 1.00 88.06 161 PHE A C 1
ATOM 1239 O O . PHE A 1 161 ? -3.519 -0.731 17.250 1.00 88.06 161 PHE A O 1
ATOM 1246 N N . CYS A 1 162 ? -2.506 -1.444 15.377 1.00 89.19 162 CYS A N 1
ATOM 1247 C CA . CYS A 1 162 ? -1.710 -0.244 15.156 1.00 89.19 162 CYS A CA 1
ATOM 1248 C C . CYS A 1 162 ? -2.468 0.727 14.251 1.00 89.19 162 CYS A C 1
ATOM 1250 O O . CYS A 1 162 ? -2.894 0.348 13.162 1.00 89.19 162 CYS A O 1
ATOM 1252 N N . LEU A 1 163 ? -2.631 1.970 14.693 1.00 89.75 163 LEU A N 1
ATOM 1253 C CA . LEU A 1 163 ? -3.184 3.069 13.915 1.00 89.75 163 LEU A CA 1
ATOM 1254 C C . LEU A 1 163 ? -2.048 3.972 13.443 1.00 89.75 163 LEU A C 1
ATOM 1256 O O . LEU A 1 163 ? -1.390 4.613 14.258 1.00 89.75 163 LEU A O 1
ATOM 1260 N N . MET A 1 164 ? -1.855 4.055 12.133 1.00 89.44 164 MET A N 1
ATOM 1261 C CA . MET A 1 164 ? -0.936 4.989 11.492 1.00 89.44 164 MET A CA 1
ATOM 1262 C C . MET A 1 164 ? -1.738 6.072 10.779 1.00 89.44 164 MET A C 1
ATOM 1264 O O . MET A 1 164 ? -2.633 5.765 9.991 1.00 89.44 164 MET A O 1
ATOM 1268 N N . ILE A 1 165 ? -1.425 7.336 11.047 1.00 85.44 165 ILE A N 1
ATOM 1269 C CA . ILE A 1 165 ? -2.079 8.485 10.421 1.00 85.44 165 ILE A CA 1
ATOM 1270 C C . ILE A 1 165 ? -1.024 9.327 9.721 1.00 85.44 165 ILE A C 1
ATOM 1272 O O . ILE A 1 165 ? -0.140 9.882 10.375 1.00 85.44 165 ILE A O 1
ATOM 1276 N N . ASN A 1 166 ? -1.133 9.414 8.396 1.00 76.50 166 ASN A N 1
ATOM 1277 C CA . ASN A 1 166 ? -0.285 10.264 7.575 1.00 76.50 166 ASN A CA 1
ATOM 1278 C C . ASN A 1 166 ? -1.028 11.565 7.229 1.00 76.50 166 ASN A C 1
ATOM 1280 O O . ASN A 1 166 ? -1.830 11.607 6.294 1.00 76.50 166 ASN A O 1
ATOM 1284 N N . TYR A 1 167 ? -0.784 12.631 7.995 1.00 65.69 167 TYR A N 1
ATOM 1285 C CA . TYR A 1 167 ? -1.313 13.965 7.700 1.00 65.69 167 TYR A CA 1
ATOM 1286 C C . TYR A 1 167 ? -0.434 14.616 6.627 1.00 65.69 167 TYR A C 1
ATOM 1288 O O . TYR A 1 167 ? 0.513 15.333 6.941 1.00 65.69 167 TYR A O 1
ATOM 1296 N N . GLY A 1 168 ? -0.721 14.322 5.356 1.00 56.88 168 GLY A N 1
ATOM 1297 C CA . GLY A 1 168 ? 0.134 14.661 4.208 1.00 56.88 168 GLY A CA 1
ATOM 1298 C C . GLY A 1 168 ? 0.603 16.123 4.096 1.00 56.88 168 GLY A C 1
ATOM 1299 O O . GLY A 1 168 ? 1.637 16.359 3.469 1.00 56.88 168 GLY A O 1
ATOM 1300 N N . ASP A 1 169 ? -0.086 17.070 4.748 1.00 56.28 169 ASP A N 1
ATOM 1301 C CA . ASP A 1 169 ? 0.069 18.513 4.510 1.00 56.28 169 ASP A CA 1
ATOM 1302 C C . ASP A 1 169 ? 0.488 19.333 5.752 1.00 56.28 169 ASP A C 1
ATOM 1304 O O . ASP A 1 169 ? 0.646 20.552 5.666 1.00 56.28 169 ASP A O 1
ATOM 1308 N N . GLY A 1 170 ? 0.695 18.696 6.911 1.00 50.12 170 GLY A N 1
ATOM 1309 C CA . GLY A 1 170 ? 1.215 19.373 8.105 1.00 50.12 170 GLY A CA 1
ATOM 1310 C C . GLY A 1 170 ? 2.712 19.671 7.982 1.00 50.12 170 GLY A C 1
ATOM 1311 O O . GLY A 1 170 ? 3.476 18.842 7.489 1.00 50.12 170 GLY A O 1
ATOM 1312 N N . VAL A 1 171 ? 3.158 20.845 8.440 1.00 41.59 171 VAL A N 1
ATOM 1313 C CA . VAL A 1 171 ? 4.573 21.095 8.765 1.00 41.59 171 VAL A CA 1
ATOM 1314 C C . VAL A 1 171 ? 4.660 21.254 10.288 1.00 41.59 171 VAL A C 1
ATOM 1316 O O . VAL A 1 171 ? 4.155 22.256 10.797 1.00 41.59 171 VAL A O 1
ATOM 1319 N N . PRO A 1 172 ? 5.280 20.306 11.016 1.00 49.25 172 PRO A N 1
ATOM 1320 C CA . PRO A 1 172 ? 5.964 19.108 10.522 1.00 49.25 172 PRO A CA 1
ATOM 1321 C C . PRO A 1 172 ? 4.986 18.064 9.962 1.00 49.25 172 PRO A C 1
ATOM 1323 O O . PRO A 1 172 ? 3.814 18.036 10.338 1.00 49.25 172 PRO A O 1
ATOM 1326 N N . LYS A 1 173 ? 5.476 17.206 9.054 1.00 59.78 173 LYS A N 1
ATOM 1327 C CA . LYS A 1 173 ? 4.737 16.021 8.596 1.00 59.78 173 LYS A CA 1
ATOM 1328 C C . LYS A 1 173 ? 4.629 15.060 9.776 1.00 59.78 173 LYS A C 1
ATOM 1330 O O . LYS A 1 173 ? 5.498 14.212 9.965 1.00 59.78 173 LYS A O 1
ATOM 1335 N N . ASP A 1 174 ? 3.608 15.239 10.598 1.00 67.00 174 ASP A N 1
ATOM 1336 C CA . ASP A 1 174 ? 3.427 14.446 11.805 1.00 67.00 174 ASP A CA 1
ATOM 1337 C C . ASP A 1 174 ? 2.852 13.080 11.425 1.00 67.00 174 ASP A C 1
ATOM 1339 O O . ASP A 1 174 ? 1.643 12.869 11.409 1.00 67.00 174 ASP A O 1
ATOM 1343 N N . LEU A 1 175 ? 3.718 12.118 11.102 1.00 78.62 175 LEU A N 1
ATOM 1344 C CA . LEU A 1 175 ? 3.313 10.717 11.094 1.00 78.62 175 LEU A CA 1
ATOM 1345 C C . LEU A 1 175 ? 2.964 10.324 12.533 1.00 78.62 175 LEU A C 1
ATOM 1347 O O . LEU A 1 175 ? 3.840 10.242 13.396 1.00 78.62 175 LEU A O 1
ATOM 1351 N N . ARG A 1 176 ? 1.683 10.064 12.799 1.00 85.00 176 ARG A N 1
ATOM 1352 C CA . ARG A 1 176 ? 1.223 9.622 14.120 1.00 85.00 176 ARG A CA 1
ATOM 1353 C C . ARG A 1 176 ? 1.022 8.116 14.114 1.00 85.00 176 ARG A C 1
ATOM 1355 O O . ARG A 1 176 ? 0.289 7.597 13.277 1.00 85.00 176 ARG A O 1
ATOM 1362 N N . ILE A 1 177 ? 1.644 7.432 15.068 1.00 86.44 177 ILE A N 1
ATOM 1363 C CA . ILE A 1 177 ? 1.532 5.983 15.248 1.00 86.44 177 ILE A CA 1
ATOM 1364 C C . ILE A 1 177 ? 0.996 5.720 16.650 1.00 86.44 177 ILE A C 1
ATOM 1366 O O . ILE A 1 177 ? 1.567 6.195 17.630 1.00 86.44 177 ILE A O 1
ATOM 1370 N N . GLU A 1 178 ? -0.094 4.967 16.754 1.00 87.12 178 GLU A N 1
ATOM 1371 C CA . GLU A 1 178 ? -0.718 4.636 18.032 1.00 87.12 178 GLU A CA 1
ATOM 1372 C C . GLU A 1 178 ? -1.078 3.161 18.134 1.00 87.12 178 GLU A C 1
ATOM 1374 O O . GLU A 1 178 ? -1.680 2.589 17.230 1.00 87.12 178 GLU A O 1
ATOM 1379 N N . SER A 1 179 ? -0.800 2.563 19.289 1.00 87.88 179 SER A N 1
ATOM 1380 C CA . SER A 1 179 ? -1.373 1.268 19.650 1.00 87.88 179 SER A CA 1
ATOM 1381 C C . SER A 1 179 ? -2.787 1.475 20.193 1.00 87.88 179 SER A C 1
ATOM 1383 O O . SER A 1 179 ? -2.997 2.253 21.127 1.00 87.88 179 SER A O 1
ATOM 1385 N N . CYS A 1 180 ? -3.764 0.813 19.583 1.00 87.06 180 CYS A N 1
ATOM 1386 C CA . CYS A 1 180 ? -5.174 0.906 19.930 1.00 87.06 180 CYS A CA 1
ATOM 1387 C C . CYS A 1 180 ? -5.690 -0.457 20.390 1.00 87.06 180 CYS A C 1
ATOM 1389 O O . CYS A 1 180 ? -5.517 -1.458 19.701 1.00 87.06 180 CYS A O 1
ATOM 1391 N N . THR A 1 181 ? -6.393 -0.480 21.520 1.00 86.81 181 THR A N 1
ATOM 1392 C CA . THR A 1 181 ? -7.076 -1.673 22.038 1.00 86.81 181 THR A CA 1
ATOM 1393 C C . THR A 1 181 ? -8.542 -1.340 22.252 1.00 86.81 181 THR A C 1
ATOM 1395 O O . THR A 1 181 ? -8.871 -0.211 22.629 1.00 86.81 181 THR A O 1
ATOM 1398 N N . ARG A 1 182 ? -9.440 -2.294 21.991 1.00 77.38 182 ARG A N 1
ATOM 1399 C CA . ARG A 1 182 ? -10.868 -2.124 22.257 1.00 77.38 182 ARG A CA 1
ATOM 1400 C C . ARG A 1 182 ? -11.061 -1.778 23.740 1.00 77.38 182 ARG A C 1
ATOM 1402 O O . ARG A 1 182 ? -10.545 -2.502 24.590 1.00 77.38 182 A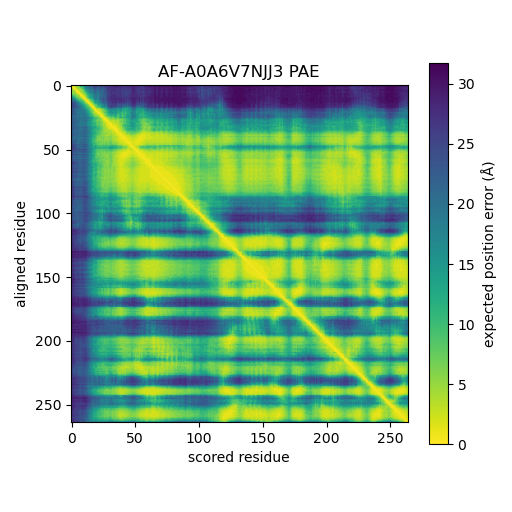RG A O 1
ATOM 1409 N N . PRO A 1 183 ? -11.768 -0.684 24.068 1.00 68.38 183 PRO A N 1
ATOM 1410 C CA . PRO A 1 183 ? -11.985 -0.313 25.458 1.00 68.38 183 PRO A CA 1
ATOM 1411 C C . PRO A 1 183 ? -12.859 -1.360 26.164 1.00 68.38 183 PRO A C 1
ATOM 1413 O O . PRO A 1 183 ? -13.857 -1.817 25.607 1.00 68.38 183 PRO A O 1
ATOM 1416 N N . GLU A 1 184 ? -12.491 -1.721 27.398 1.00 60.56 184 GLU A N 1
ATOM 1417 C CA . GLU A 1 184 ? -13.233 -2.678 28.239 1.00 60.56 184 GLU A CA 1
ATOM 1418 C C . GLU A 1 184 ? -14.636 -2.167 28.604 1.00 60.56 184 GLU A C 1
ATOM 1420 O O . GLU A 1 184 ? -15.571 -2.946 28.781 1.00 60.56 184 GLU A O 1
ATOM 1425 N N . VAL A 1 185 ? -14.791 -0.842 28.674 1.00 58.44 185 VAL A N 1
ATOM 1426 C CA . VAL A 1 185 ? -16.072 -0.165 28.874 1.00 58.44 185 VAL A CA 1
ATOM 1427 C C . VAL A 1 185 ? -16.497 0.455 27.542 1.00 58.44 185 VAL A C 1
ATOM 1429 O O . VAL A 1 185 ? -15.757 1.291 27.014 1.00 58.44 185 VAL A O 1
ATOM 1432 N N . PRO A 1 186 ? -17.672 0.097 26.989 1.00 56.47 186 PRO A N 1
ATOM 1433 C CA . PRO A 1 186 ? -18.184 0.738 25.788 1.00 56.47 186 PRO A CA 1
ATOM 1434 C C . PRO A 1 186 ? -18.325 2.239 26.048 1.00 56.47 186 PRO A C 1
ATOM 1436 O O . PRO A 1 186 ? -19.131 2.656 26.883 1.00 56.47 186 PRO A O 1
ATOM 1439 N N . SER A 1 187 ? -17.543 3.066 25.352 1.00 54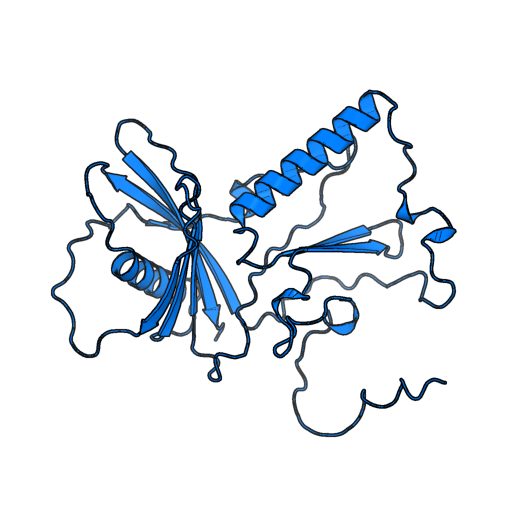.91 187 SER A N 1
ATOM 1440 C CA . SER A 1 187 ? -17.844 4.495 25.292 1.00 54.91 187 SER A CA 1
ATOM 1441 C C . SER A 1 187 ? -19.250 4.661 24.705 1.00 54.91 187 SER A C 1
ATOM 1443 O O . SER A 1 187 ? -19.645 3.831 23.874 1.00 54.91 187 SER A O 1
ATOM 1445 N N . PRO A 1 188 ? -20.009 5.706 25.088 1.00 52.78 188 PRO A N 1
ATOM 1446 C CA . PRO A 1 188 ? -21.284 5.991 24.440 1.00 52.78 188 PRO A CA 1
ATOM 1447 C C . PRO A 1 188 ? -21.082 5.971 22.920 1.00 52.78 188 PRO A C 1
ATOM 1449 O O . PRO A 1 188 ? -20.028 6.426 22.457 1.00 52.78 188 PRO A O 1
ATOM 1452 N N . PRO A 1 189 ? -22.024 5.389 22.155 1.00 55.12 189 PRO A N 1
ATOM 1453 C CA . PRO A 1 189 ? -21.881 5.280 20.716 1.00 55.12 189 PRO A CA 1
ATOM 1454 C C . PRO A 1 189 ? -21.609 6.677 20.177 1.00 55.12 189 PRO A C 1
ATOM 1456 O O . PRO A 1 189 ? -22.428 7.584 20.325 1.00 55.12 189 PRO A O 1
ATOM 1459 N N . VAL A 1 190 ? -20.419 6.862 19.609 1.00 57.16 190 VAL A N 1
ATOM 1460 C CA . VAL A 1 190 ? -20.150 8.064 18.837 1.00 57.16 190 VAL A CA 1
ATOM 1461 C C . VAL A 1 190 ? -21.091 7.943 17.650 1.00 57.16 190 VAL A C 1
ATOM 1463 O O . VAL A 1 190 ? -20.951 7.008 16.860 1.00 57.16 190 VAL A O 1
ATOM 1466 N N . ASP A 1 191 ? -22.096 8.816 17.569 1.00 58.00 191 ASP A N 1
ATOM 1467 C CA . ASP A 1 191 ? -22.929 8.897 16.376 1.00 58.00 191 ASP A CA 1
ATOM 1468 C C . ASP A 1 191 ? -22.051 9.437 15.248 1.00 58.00 191 ASP A C 1
ATOM 1470 O O . ASP A 1 191 ? -21.833 10.640 15.075 1.00 58.00 191 ASP A O 1
ATOM 1474 N N . LEU A 1 192 ? -21.423 8.499 14.552 1.00 60.16 192 LEU A N 1
ATOM 1475 C CA . LEU A 1 192 ? -20.529 8.801 13.456 1.00 60.16 192 LEU A CA 1
ATOM 1476 C C . LEU A 1 192 ? -21.314 9.059 12.161 1.00 60.16 192 LEU A C 1
ATOM 1478 O O . LEU A 1 192 ? -20.697 9.513 11.205 1.00 60.16 192 LEU A O 1
ATOM 1482 N N . GLN A 1 193 ? -22.631 8.774 12.118 1.00 57.88 193 GLN A N 1
ATOM 1483 C CA . GLN A 1 193 ? -23.475 8.815 10.909 1.00 57.88 193 GLN A CA 1
ATOM 1484 C C . GLN A 1 193 ? -22.759 8.232 9.674 1.00 57.88 193 GLN A C 1
ATOM 1486 O O . GLN A 1 193 ? -22.775 8.794 8.580 1.00 57.88 193 GLN A O 1
ATOM 1491 N N . LEU A 1 194 ? -22.061 7.106 9.870 1.00 58.06 194 LEU A N 1
ATOM 1492 C CA . LEU A 1 194 ? -21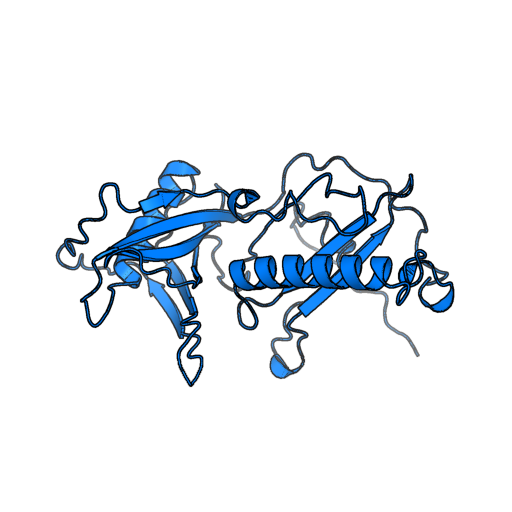.222 6.472 8.844 1.00 58.06 194 LEU A CA 1
ATOM 1493 C C . LEU A 1 194 ? -22.009 5.550 7.897 1.00 58.06 194 LEU A C 1
ATOM 1495 O O . LEU A 1 194 ? -21.430 5.037 6.935 1.00 58.06 194 LEU A O 1
ATOM 1499 N N . ASP A 1 195 ? -23.304 5.335 8.140 1.00 54.75 195 ASP A N 1
ATOM 1500 C CA . ASP A 1 195 ? -24.149 4.497 7.286 1.00 54.75 195 ASP A CA 1
ATOM 1501 C C . ASP A 1 195 ? -24.240 5.092 5.870 1.00 54.75 195 ASP A C 1
ATOM 1503 O O . ASP A 1 195 ? -24.711 6.207 5.665 1.00 54.75 195 ASP A O 1
ATOM 1507 N N . GLY A 1 196 ? -23.741 4.343 4.877 1.00 62.38 196 GLY A N 1
ATOM 1508 C CA . GLY A 1 196 ? -23.630 4.774 3.472 1.00 62.38 196 GLY A CA 1
ATOM 1509 C C . GLY A 1 196 ? -22.360 5.569 3.122 1.00 62.38 196 GLY A C 1
ATOM 1510 O O . GLY A 1 196 ? -22.095 5.826 1.943 1.00 62.38 196 GLY A O 1
ATOM 1511 N N . THR A 1 197 ? -21.553 5.900 4.128 1.00 74.06 197 THR A N 1
ATOM 1512 C CA . THR A 1 197 ? -20.399 6.805 4.045 1.00 74.06 197 THR A CA 1
ATOM 1513 C C . THR A 1 197 ? -19.061 6.062 3.932 1.00 74.06 197 THR A C 1
ATOM 1515 O O . THR A 1 197 ? -18.108 6.584 3.352 1.00 74.06 197 THR A O 1
ATOM 1518 N N . ILE A 1 198 ? -18.996 4.822 4.430 1.00 80.00 198 ILE A N 1
ATOM 1519 C CA . ILE A 1 198 ? -17.855 3.910 4.268 1.00 80.00 198 ILE A CA 1
ATOM 1520 C C . ILE A 1 198 ? -18.069 3.052 3.018 1.00 80.00 198 ILE A C 1
ATOM 1522 O O . ILE A 1 198 ? -19.013 2.264 2.937 1.00 80.00 198 ILE A O 1
ATOM 1526 N N . LYS A 1 199 ? -17.170 3.159 2.041 1.00 87.12 199 LYS A N 1
ATOM 1527 C CA . LYS A 1 199 ? -17.215 2.390 0.791 1.00 87.12 199 LYS A CA 1
ATOM 1528 C C . LYS A 1 199 ? -15.931 1.604 0.616 1.00 87.12 199 LYS A C 1
ATOM 1530 O O . LYS A 1 199 ? -14.852 2.176 0.615 1.00 87.12 199 LYS A O 1
ATOM 1535 N N . MET A 1 200 ? -16.035 0.294 0.429 1.00 85.69 200 MET A N 1
ATOM 1536 C CA . MET A 1 200 ? -14.860 -0.512 0.096 1.00 85.69 200 MET A CA 1
ATOM 1537 C C . MET A 1 200 ? -14.398 -0.194 -1.324 1.00 85.69 200 MET A C 1
ATOM 1539 O O . MET A 1 200 ? -15.218 -0.124 -2.242 1.00 85.69 200 MET A O 1
ATOM 1543 N N . VAL A 1 201 ? -13.091 -0.039 -1.502 1.00 87.81 201 VAL A N 1
ATOM 1544 C CA . VAL A 1 201 ? -12.468 0.203 -2.805 1.00 87.81 201 VAL A CA 1
ATOM 1545 C C . VAL A 1 201 ? -11.451 -0.886 -3.122 1.00 87.81 201 VAL A C 1
ATOM 1547 O O . VAL A 1 201 ? -11.002 -1.622 -2.245 1.00 87.81 201 VAL A O 1
ATOM 1550 N N . GLN A 1 202 ? -11.125 -1.022 -4.403 1.00 85.12 202 GLN A N 1
ATOM 1551 C CA . GLN A 1 202 ? -10.133 -1.978 -4.892 1.00 85.12 202 GLN A CA 1
ATOM 1552 C C . GLN A 1 202 ? -8.858 -1.240 -5.282 1.00 85.12 202 GLN A C 1
ATOM 1554 O O . GLN A 1 202 ? -8.931 -0.129 -5.806 1.00 85.12 202 GLN A O 1
ATOM 1559 N N . TRP A 1 203 ? -7.703 -1.883 -5.102 1.00 81.56 203 TRP A N 1
ATOM 1560 C CA . TRP A 1 203 ? -6.409 -1.323 -5.501 1.00 81.56 203 TRP A CA 1
ATOM 1561 C C . TRP A 1 203 ? -6.352 -0.927 -6.987 1.00 81.56 203 TRP A C 1
ATOM 1563 O O . TRP A 1 203 ? -5.758 0.094 -7.331 1.00 81.56 203 TRP A O 1
ATOM 1573 N N . GLY A 1 204 ? -7.039 -1.669 -7.863 1.00 78.50 204 GLY A N 1
ATOM 1574 C CA . GLY A 1 204 ? -7.118 -1.356 -9.295 1.00 78.50 204 GLY A CA 1
ATOM 1575 C C . GLY A 1 204 ? -7.710 0.028 -9.605 1.00 78.50 204 GLY A C 1
ATOM 1576 O O . GLY A 1 204 ? -7.343 0.642 -10.603 1.00 78.50 204 GLY A O 1
ATOM 1577 N N . GLN A 1 205 ? -8.539 0.595 -8.717 1.00 82.88 205 GLN A N 1
ATOM 1578 C CA . GLN A 1 205 ? -9.127 1.933 -8.908 1.00 82.88 205 GLN A CA 1
ATOM 1579 C C . GLN A 1 205 ? -8.086 3.060 -8.861 1.00 82.88 205 GLN A C 1
ATOM 1581 O O . GLN A 1 205 ? -8.359 4.164 -9.324 1.00 82.88 205 GLN A O 1
ATOM 1586 N N . PHE A 1 206 ? -6.887 2.795 -8.336 1.00 81.19 206 PHE A N 1
ATOM 1587 C CA . PHE A 1 206 ? -5.801 3.771 -8.319 1.00 81.19 206 PHE A CA 1
ATOM 1588 C C . PHE A 1 206 ? -4.954 3.742 -9.596 1.00 81.19 206 PHE A C 1
ATOM 1590 O O . PHE A 1 206 ? -3.991 4.497 -9.685 1.00 81.19 206 PHE A O 1
ATOM 1597 N N . GLY A 1 207 ? -5.299 2.931 -10.603 1.00 78.12 207 GLY A N 1
ATOM 1598 C CA . GLY A 1 207 ? -4.759 3.036 -11.965 1.00 78.12 207 GLY A CA 1
ATOM 1599 C C . GLY A 1 207 ? -3.317 2.556 -12.151 1.00 78.12 207 GLY A C 1
ATOM 1600 O O . GLY A 1 207 ? -2.643 3.010 -13.069 1.00 78.12 207 GLY A O 1
ATOM 1601 N N . ILE A 1 208 ? -2.806 1.667 -11.295 1.00 78.44 208 ILE A N 1
ATOM 1602 C CA . ILE A 1 208 ? -1.496 1.025 -11.535 1.00 78.44 208 ILE A CA 1
ATOM 1603 C C . ILE A 1 208 ? -1.583 -0.056 -12.605 1.00 78.44 208 ILE A C 1
ATOM 1605 O O . ILE A 1 208 ? -0.622 -0.264 -13.332 1.00 78.44 208 ILE A O 1
ATOM 1609 N N . GLU A 1 209 ? -2.720 -0.733 -12.749 1.00 75.94 209 GLU A N 1
ATOM 1610 C CA . GLU A 1 209 ? -2.909 -1.721 -13.824 1.00 75.94 209 GLU A CA 1
ATOM 1611 C C . GLU A 1 209 ? -2.789 -1.081 -15.223 1.00 75.94 209 GLU A C 1
ATOM 1613 O O . GLU A 1 209 ? -2.511 -1.753 -16.213 1.00 75.94 209 GLU A O 1
ATOM 1618 N N . GLU A 1 210 ? -2.942 0.242 -15.300 1.00 76.81 210 GLU A N 1
ATOM 1619 C CA . GLU A 1 210 ? -2.801 1.044 -16.516 1.00 76.81 210 GLU A CA 1
ATOM 1620 C C . GLU A 1 210 ? -1.376 1.595 -16.713 1.00 76.81 210 GLU A C 1
ATOM 1622 O O . GLU A 1 210 ? -1.071 2.181 -17.756 1.00 76.81 210 GLU A O 1
ATOM 1627 N N . LEU A 1 211 ? -0.491 1.397 -15.730 1.00 78.69 211 LEU A N 1
ATOM 1628 C CA . LEU A 1 211 ? 0.868 1.924 -15.725 1.00 78.69 211 LEU A CA 1
ATOM 1629 C C . LEU A 1 211 ? 1.676 1.344 -16.882 1.00 78.69 211 LEU A C 1
ATOM 1631 O O . LEU A 1 211 ? 1.910 0.146 -16.965 1.00 78.69 211 LEU A O 1
ATOM 1635 N N . THR A 1 212 ? 2.146 2.205 -17.772 1.00 72.44 212 THR A N 1
ATOM 1636 C CA . THR A 1 212 ? 2.889 1.781 -18.959 1.00 72.44 212 THR A CA 1
ATOM 1637 C C . THR A 1 212 ? 4.361 2.140 -18.774 1.00 72.44 212 THR A C 1
ATOM 1639 O O . THR A 1 212 ? 4.704 3.317 -18.734 1.00 72.44 212 THR A O 1
ATOM 1642 N N . LEU A 1 213 ? 5.236 1.138 -18.622 1.00 66.94 213 LEU A N 1
ATOM 1643 C CA . LEU A 1 213 ? 6.678 1.367 -18.405 1.00 66.94 213 LEU A CA 1
ATOM 1644 C C . LEU A 1 213 ? 7.420 1.718 -19.702 1.00 66.94 213 LEU A C 1
ATOM 1646 O O . LEU A 1 213 ? 8.398 2.458 -19.691 1.00 66.94 213 LEU A O 1
ATOM 1650 N N . THR A 1 214 ? 6.970 1.157 -20.822 1.00 65.38 214 THR A N 1
ATOM 1651 C CA . THR A 1 214 ? 7.450 1.454 -22.179 1.00 65.38 214 THR A CA 1
ATOM 1652 C C . THR A 1 214 ? 6.256 1.401 -23.123 1.00 65.38 214 THR A C 1
ATOM 1654 O O . THR A 1 214 ? 5.282 0.716 -22.815 1.00 65.38 214 THR A O 1
ATOM 1657 N N . GLN A 1 215 ? 6.306 2.124 -24.247 1.00 58.44 215 GLN A N 1
ATOM 1658 C CA . GLN A 1 215 ? 5.212 2.178 -25.222 1.00 58.44 215 GLN A CA 1
ATOM 1659 C C . GLN A 1 215 ? 4.748 0.745 -25.549 1.00 58.44 215 GLN A C 1
ATOM 1661 O O . GLN A 1 215 ? 5.546 -0.042 -26.044 1.00 58.44 215 GLN A O 1
ATOM 1666 N N . GLU A 1 216 ? 3.489 0.427 -25.215 1.00 63.66 216 GLU A N 1
ATOM 1667 C CA . GLU A 1 216 ? 2.807 -0.876 -25.397 1.00 63.66 216 GLU A CA 1
ATOM 1668 C C . GLU A 1 216 ? 2.956 -1.930 -24.279 1.00 63.66 216 GLU A C 1
ATOM 1670 O O . GLU A 1 216 ? 2.198 -2.899 -24.270 1.00 63.66 216 GLU A O 1
ATOM 1675 N N . ASN A 1 217 ? 3.817 -1.730 -23.275 1.00 72.62 217 ASN A N 1
ATOM 1676 C CA . ASN A 1 217 ? 4.006 -2.703 -22.192 1.00 72.62 217 ASN A CA 1
ATOM 1677 C C . ASN A 1 217 ? 3.211 -2.338 -20.934 1.00 72.62 217 ASN A C 1
ATOM 1679 O O . ASN A 1 217 ? 3.639 -1.502 -20.131 1.00 72.62 217 ASN A O 1
ATOM 1683 N N . LYS A 1 218 ? 2.073 -3.016 -20.755 1.00 77.75 218 LYS A N 1
ATOM 1684 C CA . LYS A 1 218 ? 1.266 -2.981 -19.527 1.00 77.75 218 LYS A CA 1
ATOM 1685 C C . LYS A 1 218 ? 1.646 -4.124 -18.579 1.00 77.75 218 LYS A C 1
ATOM 1687 O O . LYS A 1 218 ? 2.090 -5.175 -19.051 1.00 77.75 218 LYS A O 1
ATOM 1692 N N . PRO A 1 219 ? 1.446 -3.971 -17.260 1.00 78.88 219 PRO A N 1
ATOM 1693 C CA . PRO A 1 219 ? 1.662 -5.045 -16.313 1.00 78.88 219 PRO A CA 1
ATOM 1694 C C . PRO A 1 219 ? 0.631 -6.140 -16.586 1.00 78.88 219 PRO A C 1
ATOM 1696 O O . PRO A 1 219 ? -0.564 -5.874 -16.690 1.00 78.88 219 PRO A O 1
ATOM 1699 N N . VAL A 1 220 ? 1.093 -7.383 -16.702 1.00 78.44 220 VAL A N 1
ATOM 1700 C CA . VAL A 1 220 ? 0.201 -8.545 -16.862 1.00 78.44 220 VAL A CA 1
ATOM 1701 C C . VAL A 1 220 ? -0.486 -8.888 -15.537 1.00 78.44 220 VAL A C 1
ATOM 1703 O O . VAL A 1 220 ? -1.593 -9.419 -15.520 1.00 78.44 220 VAL A O 1
ATOM 1706 N N . HIS A 1 221 ? 0.173 -8.580 -14.420 1.00 77.94 221 HIS A N 1
ATOM 1707 C CA . HIS A 1 221 ? -0.328 -8.822 -13.079 1.00 77.94 221 HIS A CA 1
ATOM 1708 C C . HIS A 1 221 ? 0.229 -7.778 -12.112 1.00 77.94 221 HIS A C 1
ATOM 1710 O O . HIS A 1 221 ? 1.385 -7.371 -12.236 1.00 77.94 221 HIS A O 1
ATOM 1716 N N . VAL A 1 222 ? -0.593 -7.361 -11.150 1.00 77.69 222 VAL A N 1
ATOM 1717 C CA . VAL A 1 222 ? -0.217 -6.416 -10.099 1.00 77.69 222 VAL A CA 1
ATOM 1718 C C . VAL A 1 222 ? -0.750 -6.935 -8.770 1.00 77.69 222 VAL A C 1
ATOM 1720 O O . VAL A 1 222 ? -1.933 -7.251 -8.649 1.00 77.69 222 VAL A O 1
ATOM 1723 N N . THR A 1 223 ? 0.120 -7.007 -7.767 1.00 77.38 223 THR A N 1
ATOM 1724 C CA . THR A 1 223 ? -0.222 -7.441 -6.408 1.00 77.38 223 THR A CA 1
ATOM 1725 C C . THR A 1 223 ? 0.180 -6.387 -5.396 1.00 77.38 223 THR A C 1
ATOM 1727 O O . THR A 1 223 ? 1.266 -5.817 -5.489 1.00 77.38 223 THR A O 1
ATOM 1730 N N . TYR A 1 224 ? -0.665 -6.192 -4.385 1.00 79.06 224 TYR A N 1
ATOM 1731 C CA . TYR A 1 224 ? -0.377 -5.340 -3.236 1.00 79.06 224 TYR A CA 1
ATOM 1732 C C . TYR A 1 224 ? -0.475 -6.162 -1.976 1.00 79.06 224 TYR A C 1
ATOM 1734 O O . TYR A 1 224 ? -1.462 -6.869 -1.761 1.00 79.06 224 TYR A O 1
ATOM 1742 N N . GLN A 1 225 ? 0.522 -6.012 -1.121 1.00 76.62 225 GLN A N 1
ATOM 1743 C CA . GLN A 1 225 ? 0.501 -6.604 0.196 1.00 76.62 225 GLN A CA 1
ATOM 1744 C C . GLN A 1 225 ? 1.068 -5.602 1.184 1.00 76.62 225 GLN A C 1
ATOM 1746 O O . GLN A 1 225 ? 2.151 -5.059 0.980 1.00 76.62 225 GLN A O 1
ATOM 1751 N N . MET A 1 226 ? 0.325 -5.368 2.260 1.00 78.00 226 MET A N 1
ATOM 1752 C CA . MET A 1 226 ? 0.891 -4.753 3.447 1.00 78.00 226 MET A CA 1
ATOM 1753 C C . MET A 1 226 ? 1.219 -5.856 4.432 1.00 78.00 226 MET A C 1
ATOM 1755 O O . MET A 1 226 ? 0.362 -6.655 4.818 1.00 78.00 226 MET A O 1
ATOM 1759 N N . ILE A 1 227 ? 2.486 -5.903 4.809 1.00 70.75 227 ILE A N 1
ATOM 1760 C CA . ILE A 1 227 ? 2.982 -6.841 5.799 1.00 70.75 227 ILE A CA 1
ATOM 1761 C C . ILE A 1 227 ? 2.928 -6.115 7.138 1.00 70.75 227 ILE A C 1
ATOM 1763 O O . ILE A 1 227 ? 3.544 -5.065 7.311 1.00 70.75 227 ILE A O 1
ATOM 1767 N N . SER A 1 228 ? 2.145 -6.651 8.071 1.00 64.69 228 SER A N 1
ATOM 1768 C CA . SER A 1 228 ? 2.202 -6.204 9.460 1.00 64.69 228 SER A CA 1
ATOM 1769 C C . SER A 1 228 ? 3.426 -6.847 10.115 1.00 64.69 228 SER A C 1
ATOM 1771 O O . SER A 1 228 ? 3.624 -8.049 9.914 1.00 64.69 228 SER A O 1
ATOM 1773 N N . PRO A 1 229 ? 4.239 -6.111 10.894 1.00 54.66 229 PRO A N 1
ATOM 1774 C CA . PRO A 1 229 ? 5.368 -6.705 11.596 1.00 54.66 229 PRO A CA 1
ATOM 1775 C C . PRO A 1 229 ? 4.885 -7.827 12.524 1.00 54.66 229 PRO A C 1
ATOM 1777 O O . PRO A 1 229 ? 3.920 -7.675 13.274 1.00 54.66 229 PRO A O 1
ATOM 1780 N N . SER A 1 230 ? 5.578 -8.963 12.464 1.00 48.12 230 SER A N 1
ATOM 1781 C CA . SER A 1 230 ? 5.337 -10.182 13.249 1.00 48.12 230 SER A CA 1
ATOM 1782 C C . SER A 1 230 ? 5.642 -10.028 14.748 1.00 48.12 230 SER A C 1
ATOM 1784 O O . SER A 1 230 ? 5.462 -10.973 15.513 1.00 48.12 230 SER A O 1
ATOM 1786 N N . SER A 1 231 ? 6.083 -8.844 15.193 1.00 44.50 231 SER A N 1
ATOM 1787 C CA . SER A 1 231 ? 6.334 -8.525 16.606 1.00 44.50 231 SER A CA 1
ATOM 1788 C C . SER A 1 231 ? 5.058 -8.299 17.423 1.00 44.50 231 SER A C 1
ATOM 1790 O O . SER A 1 231 ? 5.117 -8.214 18.652 1.00 44.50 231 SER A O 1
ATOM 1792 N N . PHE A 1 232 ? 3.893 -8.294 16.777 1.00 45.31 232 PHE A N 1
ATOM 1793 C CA . PHE A 1 232 ? 2.648 -8.644 17.443 1.00 45.31 232 PHE A CA 1
ATOM 1794 C C . PHE A 1 232 ? 2.667 -10.145 17.724 1.00 45.31 232 PHE A C 1
ATOM 1796 O O . PHE A 1 232 ? 2.272 -10.962 16.901 1.00 45.31 232 PHE A O 1
ATOM 1803 N N . SER A 1 233 ? 3.190 -10.508 18.893 1.00 42.88 233 SER A N 1
ATOM 1804 C CA . SER A 1 233 ? 3.428 -11.883 19.360 1.00 42.88 233 SER A CA 1
ATOM 1805 C C . SER A 1 233 ? 2.195 -12.802 19.368 1.00 42.88 233 SER A C 1
ATOM 1807 O O . SER A 1 233 ? 2.310 -13.998 19.633 1.00 42.88 233 SER A O 1
ATOM 1809 N N . SER A 1 234 ? 1.019 -12.268 19.047 1.00 51.88 234 SER A N 1
ATOM 1810 C CA . SER A 1 234 ? -0.190 -13.008 18.713 1.00 51.88 234 SER A CA 1
ATOM 1811 C C . SER A 1 234 ? -0.603 -12.665 17.284 1.00 51.88 234 SER A C 1
ATOM 1813 O O . SER A 1 234 ? -0.702 -11.484 16.960 1.00 51.88 234 SER A O 1
ATOM 1815 N N . ASN A 1 235 ? -0.934 -13.673 16.471 1.00 59.31 235 ASN A N 1
ATOM 1816 C CA . ASN A 1 235 ? -1.556 -13.570 15.136 1.00 59.31 235 ASN A CA 1
ATOM 1817 C C . ASN A 1 235 ? -2.948 -12.880 15.136 1.00 59.31 235 ASN A C 1
ATOM 1819 O O . ASN A 1 235 ? -3.814 -13.229 14.341 1.00 59.31 235 ASN A O 1
ATOM 1823 N N . ASP A 1 236 ? -3.179 -11.930 16.040 1.00 69.62 236 ASP A N 1
ATOM 1824 C CA . ASP A 1 236 ? -4.469 -11.372 16.437 1.00 69.62 236 ASP A CA 1
ATOM 1825 C C . ASP A 1 236 ? -4.485 -9.838 16.405 1.00 69.62 236 ASP A C 1
ATOM 1827 O O . ASP A 1 236 ? -5.453 -9.230 16.864 1.00 69.62 236 ASP A O 1
ATOM 1831 N N . GLU A 1 237 ? -3.433 -9.208 15.875 1.00 81.25 237 GLU A N 1
ATOM 1832 C CA . GLU A 1 237 ? -3.334 -7.752 15.778 1.00 81.25 237 GLU A CA 1
ATOM 1833 C C . GLU A 1 237 ? -3.538 -7.251 14.348 1.00 81.25 237 GLU A C 1
ATOM 1835 O O . GLU A 1 237 ? -3.135 -7.883 13.371 1.00 81.25 237 GLU A O 1
ATOM 1840 N N . GLY A 1 238 ? -4.210 -6.108 14.235 1.00 86.69 238 GLY A N 1
ATOM 1841 C CA . GLY A 1 238 ? -4.504 -5.448 12.970 1.00 86.69 238 GLY A CA 1
ATOM 1842 C C . GLY A 1 238 ? -3.586 -4.258 12.711 1.00 86.69 238 GLY A C 1
ATOM 1843 O O . GLY A 1 238 ? -2.965 -3.706 13.619 1.00 86.69 238 GLY A O 1
ATOM 1844 N N . LEU A 1 239 ? -3.560 -3.804 11.466 1.00 89.50 239 LEU A N 1
ATOM 1845 C CA . LEU A 1 239 ? -2.913 -2.560 11.064 1.00 89.50 239 LEU A CA 1
ATOM 1846 C C . LEU A 1 239 ? -3.927 -1.692 10.323 1.00 89.50 239 LEU A C 1
ATOM 1848 O O . LEU A 1 239 ? -4.565 -2.142 9.373 1.00 89.50 239 LEU A O 1
ATOM 1852 N N . VAL A 1 240 ? -4.056 -0.445 10.757 1.00 91.69 240 VAL A N 1
ATOM 1853 C CA . VAL A 1 240 ? -4.909 0.569 10.149 1.00 91.69 240 VAL A CA 1
ATOM 1854 C C . VAL A 1 240 ? -4.028 1.715 9.686 1.00 91.69 240 VAL A C 1
ATOM 1856 O O . VAL A 1 240 ? -3.375 2.348 10.512 1.00 91.69 240 VAL A O 1
ATOM 1859 N N . VAL A 1 241 ? -4.018 2.003 8.385 1.00 91.00 241 VAL A N 1
ATOM 1860 C CA . VAL A 1 241 ? -3.293 3.155 7.830 1.00 91.00 241 VAL A CA 1
ATOM 1861 C C . VAL A 1 241 ? -4.293 4.129 7.236 1.00 91.00 241 VAL A C 1
ATOM 1863 O O . VAL A 1 241 ? -5.038 3.792 6.317 1.00 91.00 241 VAL A O 1
ATOM 1866 N N . ILE A 1 242 ? -4.304 5.347 7.758 1.00 89.00 242 ILE A N 1
ATOM 1867 C CA . ILE A 1 242 ? -5.053 6.464 7.197 1.00 89.00 242 ILE A CA 1
ATOM 1868 C C . ILE A 1 242 ? -4.150 7.161 6.189 1.00 89.00 242 ILE A C 1
ATOM 1870 O O . ILE A 1 242 ? -3.101 7.698 6.548 1.00 89.00 242 ILE A O 1
ATOM 1874 N N . MET A 1 243 ? -4.566 7.107 4.930 1.00 84.62 243 MET A N 1
ATOM 1875 C CA . MET A 1 243 ? -3.822 7.595 3.780 1.00 84.62 243 MET A CA 1
ATOM 1876 C C . MET A 1 243 ? -4.494 8.877 3.285 1.00 84.62 243 MET A C 1
ATOM 1878 O O . MET A 1 243 ? -5.708 8.911 3.065 1.00 84.62 243 MET A O 1
ATOM 1882 N N . SER A 1 244 ? -3.699 9.928 3.116 1.00 67.31 244 SER A N 1
ATOM 1883 C CA . SER A 1 244 ? -4.141 11.173 2.481 1.00 67.31 244 SER A CA 1
ATOM 1884 C C . SER A 1 244 ? -4.205 10.951 0.958 1.00 67.31 244 SER A C 1
ATOM 1886 O O . SER A 1 244 ? -3.332 10.276 0.409 1.00 67.31 244 SER A O 1
ATOM 1888 N N . PRO A 1 245 ? -5.257 11.428 0.271 1.00 57.06 245 PRO A N 1
ATOM 1889 C CA . PRO A 1 245 ? -5.306 12.840 -0.092 1.00 57.06 245 PRO A CA 1
ATOM 1890 C C . PRO A 1 245 ? -6.638 13.484 0.303 1.00 57.06 245 PRO A C 1
ATOM 1892 O O . PRO A 1 245 ? -7.699 12.880 0.162 1.00 57.06 245 PRO A O 1
ATOM 1895 N N . TYR A 1 246 ? -6.598 14.733 0.757 1.00 59.50 246 TYR A N 1
ATOM 1896 C CA . TYR A 1 246 ? -7.802 15.516 1.024 1.00 59.50 246 TYR A CA 1
ATOM 1897 C C . TYR A 1 246 ? -8.346 16.103 -0.286 1.00 59.50 246 TYR A C 1
ATOM 1899 O O . TYR A 1 246 ? -7.970 17.200 -0.691 1.00 59.50 246 TYR A O 1
ATOM 1907 N N . GLU A 1 247 ? -9.251 15.387 -0.956 1.00 61.12 247 GLU A N 1
ATOM 1908 C CA . GLU A 1 247 ? -10.130 16.014 -1.948 1.00 61.12 247 GLU A CA 1
ATOM 1909 C C . GLU A 1 247 ? -11.361 16.579 -1.232 1.00 61.12 247 GLU A C 1
ATOM 1911 O O . GLU A 1 247 ? -12.199 15.840 -0.713 1.00 61.12 247 GLU A O 1
ATOM 1916 N N . GLU A 1 248 ? -11.457 17.908 -1.168 1.00 57.72 248 GLU A N 1
ATOM 1917 C CA . GLU A 1 248 ? -12.649 18.600 -0.686 1.00 57.72 248 GLU A CA 1
ATOM 1918 C C . GLU A 1 248 ? -13.547 18.947 -1.877 1.00 57.72 248 GLU A C 1
ATOM 1920 O O . GLU A 1 248 ? -13.260 19.848 -2.668 1.00 57.72 248 GLU A O 1
ATOM 1925 N N . ILE A 1 249 ? -14.666 18.236 -2.014 1.00 60.88 249 ILE A N 1
ATOM 1926 C CA . ILE A 1 249 ? -15.654 18.504 -3.059 1.00 60.88 249 ILE A CA 1
ATOM 1927 C C . ILE A 1 249 ? -16.906 19.055 -2.389 1.00 60.88 249 ILE A C 1
ATOM 1929 O O . ILE A 1 249 ? -17.666 18.327 -1.755 1.00 60.88 249 ILE A O 1
ATOM 1933 N N . LYS A 1 250 ? -17.155 20.359 -2.564 1.00 63.62 250 LYS A N 1
ATOM 1934 C CA . LYS A 1 250 ? -18.367 21.042 -2.067 1.00 63.62 250 LYS A CA 1
ATOM 1935 C C . LYS A 1 250 ? -18.588 20.870 -0.548 1.00 63.62 250 LYS A C 1
ATOM 1937 O O . LYS A 1 250 ? -19.722 20.672 -0.119 1.00 63.62 250 LYS A O 1
ATOM 1942 N N . GLY A 1 251 ? -17.520 20.938 0.252 1.00 65.56 251 GLY A N 1
ATOM 1943 C CA . GLY A 1 251 ? -17.579 20.813 1.717 1.00 65.56 251 GLY A CA 1
ATOM 1944 C C . GLY A 1 251 ? -17.681 19.376 2.242 1.00 65.56 251 GLY A C 1
ATOM 1945 O O . GLY A 1 251 ? -17.859 19.176 3.443 1.00 65.56 251 GLY A O 1
ATOM 1946 N N . VAL A 1 252 ? -17.575 18.373 1.364 1.00 70.94 252 VAL A N 1
ATOM 1947 C CA . VAL A 1 252 ? -17.395 16.967 1.740 1.00 70.94 252 VAL A CA 1
ATOM 1948 C C . VAL A 1 252 ? -15.937 16.605 1.506 1.00 70.94 252 VAL A C 1
ATOM 1950 O O . VAL A 1 252 ? -15.440 16.724 0.386 1.00 70.94 252 VAL A O 1
ATOM 1953 N N . SER A 1 253 ? -15.267 16.173 2.566 1.00 75.62 253 SER A N 1
ATOM 1954 C CA . SER A 1 253 ? -13.906 15.656 2.509 1.00 75.62 253 SER A CA 1
ATOM 1955 C C . SER A 1 253 ? -13.941 14.139 2.372 1.00 75.62 253 SER A C 1
ATOM 1957 O O . SER A 1 253 ? -14.826 13.466 2.911 1.00 75.62 253 SER A O 1
ATOM 1959 N N . GLU A 1 254 ? -12.966 13.594 1.655 1.00 81.50 254 GLU A N 1
ATOM 1960 C CA . GLU A 1 254 ? -12.792 12.156 1.501 1.00 81.50 254 GLU A CA 1
ATOM 1961 C C . GLU A 1 254 ? -11.456 11.713 2.092 1.00 81.50 254 GLU A C 1
ATOM 1963 O O . GLU A 1 254 ? -10.436 12.376 1.943 1.00 81.50 254 GLU A O 1
ATOM 1968 N N . MET A 1 255 ? -11.476 10.573 2.773 1.00 82.62 255 MET A N 1
ATOM 1969 C CA . MET A 1 255 ? -10.312 9.952 3.390 1.00 82.62 255 MET A CA 1
ATOM 1970 C C . MET A 1 255 ? -10.212 8.510 2.925 1.00 82.62 255 MET A C 1
ATOM 1972 O O . MET A 1 255 ? -11.224 7.810 2.813 1.00 82.62 255 MET A O 1
ATOM 1976 N N . MET A 1 256 ? -8.987 8.050 2.691 1.00 88.19 256 MET A N 1
ATOM 1977 C CA . MET A 1 256 ? -8.728 6.650 2.414 1.00 88.19 256 MET A CA 1
ATOM 1978 C C . MET A 1 256 ? -8.148 5.972 3.649 1.00 88.19 256 MET A C 1
ATOM 1980 O O . MET A 1 256 ? -7.262 6.495 4.320 1.00 88.19 256 MET A O 1
ATOM 1984 N N . MET A 1 257 ? -8.638 4.779 3.944 1.00 89.62 257 MET A N 1
ATOM 1985 C CA . MET A 1 257 ? -8.178 3.973 5.060 1.00 89.62 257 MET A CA 1
ATOM 1986 C C . MET A 1 257 ? -7.901 2.563 4.573 1.00 89.62 257 MET A C 1
ATOM 1988 O O . MET A 1 257 ? -8.720 1.959 3.882 1.00 89.62 257 MET A O 1
ATOM 1992 N N . SER A 1 258 ? -6.747 2.026 4.933 1.00 91.56 258 SER A N 1
ATOM 1993 C CA . SER A 1 258 ? -6.413 0.633 4.696 1.00 91.56 258 SER A CA 1
ATOM 1994 C C . SER A 1 258 ? -6.454 -0.145 6.002 1.00 91.56 258 SER A C 1
ATOM 1996 O O . SER A 1 258 ? -6.012 0.332 7.045 1.00 91.56 258 SER A O 1
ATOM 1998 N N . ILE A 1 259 ? -7.031 -1.340 5.942 1.00 91.25 259 ILE A N 1
ATOM 1999 C CA . ILE A 1 259 ? -7.257 -2.227 7.075 1.00 91.25 259 ILE A CA 1
ATOM 2000 C C . ILE A 1 259 ? -6.609 -3.560 6.749 1.00 91.25 259 ILE A C 1
ATOM 2002 O O . ILE A 1 259 ? -7.062 -4.262 5.850 1.00 91.25 259 ILE A O 1
ATOM 2006 N N . THR A 1 260 ? -5.561 -3.914 7.477 1.00 89.94 260 THR A N 1
ATOM 2007 C CA . THR A 1 260 ? -4.884 -5.203 7.349 1.00 89.94 260 THR A CA 1
ATOM 2008 C C . THR A 1 260 ? -5.185 -6.045 8.573 1.00 89.94 260 THR A C 1
ATOM 2010 O O . THR A 1 260 ? -4.908 -5.623 9.694 1.00 89.94 260 THR A O 1
ATOM 2013 N N . ILE A 1 261 ? -5.766 -7.224 8.359 1.00 86.81 261 ILE A N 1
ATOM 2014 C CA . ILE A 1 261 ? -6.118 -8.165 9.426 1.00 86.81 261 ILE A CA 1
ATOM 2015 C C . ILE A 1 261 ? -5.671 -9.591 9.083 1.00 86.81 261 ILE A C 1
ATOM 2017 O O . ILE A 1 261 ? -5.539 -9.920 7.901 1.00 86.81 261 ILE A O 1
ATOM 2021 N N . PRO A 1 262 ? -5.457 -10.456 10.086 1.00 79.81 262 PRO A N 1
ATOM 2022 C CA . PRO A 1 262 ? -5.175 -11.873 9.872 1.00 79.81 262 PRO A CA 1
ATOM 2023 C C . PRO A 1 262 ? -6.309 -12.590 9.119 1.00 79.81 262 PRO A C 1
ATOM 2025 O O . PRO A 1 262 ? -7.498 -12.362 9.377 1.00 79.81 262 PRO A O 1
ATOM 2028 N N . LYS A 1 263 ? -5.947 -13.485 8.194 1.00 74.38 263 LYS A N 1
ATOM 2029 C CA . LYS A 1 263 ? -6.867 -14.469 7.608 1.00 74.38 263 LYS A CA 1
ATOM 2030 C C . LYS A 1 263 ? -7.214 -15.533 8.663 1.00 74.38 263 LYS A C 1
ATOM 2032 O O . LYS A 1 263 ? -6.459 -15.738 9.611 1.00 74.38 263 LYS A O 1
ATOM 2037 N N . LYS A 1 264 ? -8.383 -16.167 8.515 1.00 66.56 264 LYS A N 1
ATOM 2038 C CA . LYS A 1 264 ? -8.790 -17.307 9.354 1.00 66.56 264 LYS A CA 1
ATOM 2039 C C . LYS A 1 264 ? -7.991 -18.563 9.050 1.00 66.56 264 LYS A C 1
ATOM 2041 O O . LYS A 1 264 ? -7.649 -18.749 7.862 1.00 66.56 264 LYS A O 1
#

Foldseek 3Di:
DDPDDPDPDDDDDDVLPDPCVVVDPADPQDPVCNVPHDQKDWDWDAAPPRDIDIDIHGHVVVPDPLRVLVVLQVLLVVLAVCVVVVVDDPDDPCPPVVNDDPPDDPHDHDDPCPDDSDQKDKWKKKFKDFPDDPDDPVLLVLLVVLVVVCVVLVFDRAQKEWEWEQPPPDVVRDTDIDIGGHDPDDDDPPPPVRVVGIDIDDPCVSPQQVRDNYVPDGDPDDDDDDDDDCVVVDLRYKYKYWDDDFDQDPRMTMTMIMIMHGGD